Protein AF-A0A345DRC1-F1 (afdb_monomer)

Organism: NCBI:txid1276259

Sequence (190 aa):
MQDFTKINNKKRITSYEHLNKKYDLNFSDYNFGFDWEIFKDFVGDSYARYFTSPSFFKFVSAGRGTNKTLNHIAEKLFYACNFTDASSNILRRYANTHEDTTFGDKINVCNYLYDKYGIDLGPDNENEIIWPKNVKEGGEIVFPSVVRIAFAGYANGSKIMGKVGKGSGIITAWTDEMIHAEEKEILTDK

Foldseek 3Di:
DDDDDDAPPPFDDPPCPVLCPPQVFAWDRFLLQPDVVNLCVVLPPVVVVLVSDDDPDDDDDDDPPPCPLLNVLSVQSNQQSTGLQEAEEEEEQDQPPDPPDNVVSNQVSQVCCCVPPVRHPHCPGSRPFHWAPDCRAKTWTAHPSRHIYTYGYPVCVVVVVVVRNVRHSDYYYHYPPPDDDDPDPPPPPD

Radius of gyration: 17.01 Å; Cα contacts (8 Å, |Δi|>4): 283; chains: 1; bounding box: 41×38×57 Å

InterPro domains:
  IPR027417 P-loop containing nucleoside triphosphate hydrolase [G3DSA:3.40.50.300] (43-188)

Structure (mmCIF, N/CA/C/O backbone):
data_AF-A0A345DRC1-F1
#
_entry.id   AF-A0A345DRC1-F1
#
loop_
_atom_site.group_PDB
_atom_site.id
_atom_site.type_symbol
_atom_site.label_atom_id
_atom_site.label_alt_id
_atom_site.label_comp_id
_atom_site.label_asym_id
_atom_site.label_entity_id
_atom_site.label_seq_id
_atom_site.pdbx_PDB_ins_code
_atom_site.Cartn_x
_atom_site.Cartn_y
_atom_site.Cartn_z
_atom_site.occupancy
_atom_site.B_iso_or_equiv
_atom_site.auth_seq_id
_atom_site.auth_comp_id
_atom_site.auth_asym_id
_atom_site.auth_atom_id
_atom_site.pdbx_PDB_model_num
ATOM 1 N N . MET A 1 1 ? -4.269 22.401 8.661 1.00 38.97 1 MET A N 1
ATOM 2 C CA . MET A 1 1 ? -4.832 21.037 8.679 1.00 38.97 1 MET A CA 1
ATOM 3 C C . MET A 1 1 ? -5.925 21.025 7.635 1.00 38.97 1 MET A C 1
ATOM 5 O O . MET A 1 1 ? -6.669 21.992 7.595 1.00 38.97 1 MET A O 1
ATOM 9 N N . GLN A 1 2 ? -5.911 20.063 6.714 1.00 42.84 2 GLN A N 1
ATOM 10 C CA . GLN A 1 2 ? -7.032 19.861 5.794 1.00 42.84 2 GLN A CA 1
ATOM 11 C C . GLN A 1 2 ? -8.071 19.022 6.535 1.00 42.84 2 GLN A C 1
ATOM 13 O O . GLN A 1 2 ? -7.698 18.015 7.134 1.00 42.84 2 GLN A O 1
ATOM 18 N N . ASP A 1 3 ? -9.319 19.483 6.531 1.00 36.94 3 ASP A N 1
ATOM 19 C CA . ASP A 1 3 ? -10.440 18.796 7.165 1.00 36.94 3 ASP A CA 1
ATOM 20 C C . ASP A 1 3 ? -11.053 17.805 6.170 1.00 36.94 3 ASP A C 1
ATOM 22 O O . ASP A 1 3 ? -11.476 18.189 5.079 1.00 36.94 3 ASP A O 1
ATOM 26 N N . PHE A 1 4 ? -11.058 16.531 6.556 1.00 47.06 4 PHE A N 1
ATOM 27 C CA . PHE A 1 4 ? -11.673 15.412 5.841 1.00 47.06 4 PHE A CA 1
ATOM 28 C C . PHE A 1 4 ? -13.143 15.291 6.294 1.00 47.06 4 PHE A C 1
ATOM 30 O O . PHE A 1 4 ? -13.414 15.293 7.497 1.00 47.06 4 PHE A O 1
ATOM 37 N N . THR A 1 5 ? -14.107 15.254 5.368 1.00 48.59 5 THR A N 1
ATOM 38 C CA . THR A 1 5 ? -15.555 15.406 5.637 1.00 48.59 5 THR A CA 1
ATOM 39 C C . THR A 1 5 ? -16.426 14.215 5.224 1.00 48.59 5 THR A C 1
ATOM 41 O O . THR A 1 5 ? -17.577 14.128 5.658 1.00 48.59 5 THR A O 1
ATOM 44 N N . LYS A 1 6 ? -15.912 13.277 4.426 1.00 51.16 6 LYS A N 1
ATOM 45 C CA . LYS A 1 6 ? -16.628 12.095 3.927 1.00 51.16 6 LYS A CA 1
ATOM 46 C C . LYS A 1 6 ? -15.702 10.883 3.914 1.00 51.16 6 LYS A C 1
ATOM 48 O O . LYS A 1 6 ? -14.957 10.661 2.970 1.00 51.16 6 LYS A O 1
ATOM 53 N N . ILE A 1 7 ? -15.787 10.068 4.961 1.00 52.94 7 ILE A N 1
ATOM 54 C CA . ILE A 1 7 ? -15.117 8.766 5.022 1.00 52.94 7 ILE A CA 1
ATOM 55 C C . ILE A 1 7 ? -16.192 7.684 4.871 1.00 52.94 7 ILE A C 1
ATOM 57 O O . ILE A 1 7 ? -17.195 7.705 5.587 1.00 52.94 7 ILE A O 1
ATOM 61 N N . ASN A 1 8 ? -16.021 6.752 3.929 1.00 50.97 8 ASN A N 1
ATOM 62 C CA . ASN A 1 8 ? -16.964 5.652 3.732 1.00 50.97 8 ASN A CA 1
ATOM 63 C C . ASN A 1 8 ? -17.023 4.753 4.985 1.00 50.97 8 ASN A C 1
ATOM 65 O O . ASN A 1 8 ? -16.008 4.386 5.577 1.00 50.97 8 ASN A O 1
ATOM 69 N N . ASN A 1 9 ? -18.242 4.387 5.385 1.00 47.19 9 ASN A N 1
ATOM 70 C CA . ASN A 1 9 ? -18.615 3.799 6.679 1.00 47.19 9 ASN A CA 1
ATOM 71 C C . ASN A 1 9 ? -18.193 2.328 6.896 1.00 47.19 9 ASN A C 1
ATOM 73 O O . ASN A 1 9 ? -18.705 1.674 7.811 1.00 47.19 9 ASN A O 1
ATOM 77 N N . LYS A 1 10 ? -17.274 1.767 6.100 1.00 54.44 10 LYS A N 1
ATOM 78 C CA . LYS A 1 10 ? -16.738 0.418 6.358 1.00 54.44 10 LYS A CA 1
ATOM 79 C C . LYS A 1 10 ? -15.732 0.490 7.516 1.00 54.44 10 LYS A C 1
ATOM 81 O O . LYS A 1 10 ? -14.524 0.589 7.308 1.00 54.44 10 LYS A O 1
ATOM 86 N N . LYS A 1 11 ? -16.266 0.498 8.745 1.00 55.62 11 LYS A N 1
ATOM 87 C CA . LYS A 1 11 ? -15.508 0.393 10.004 1.00 55.62 11 LYS A CA 1
ATOM 88 C C . LYS A 1 11 ? -14.531 -0.781 9.944 1.00 55.62 11 LYS A C 1
ATOM 90 O O . LYS A 1 11 ? -14.877 -1.838 9.415 1.00 55.62 11 LYS A O 1
ATOM 95 N N . ARG A 1 12 ? -13.349 -0.601 10.546 1.00 59.84 12 ARG A N 1
ATOM 96 C CA . ARG A 1 12 ? -12.328 -1.648 10.698 1.00 59.84 12 ARG A CA 1
ATOM 97 C C . ARG A 1 12 ? -12.948 -2.969 11.168 1.00 59.84 12 ARG A C 1
ATOM 99 O O . ARG A 1 12 ? -13.567 -3.023 12.231 1.00 59.84 12 ARG A O 1
ATOM 106 N N . ILE A 1 13 ? -12.715 -4.041 10.412 1.00 58.09 13 ILE A N 1
ATOM 107 C CA . ILE A 1 13 ? -12.983 -5.416 10.849 1.00 58.09 13 ILE A CA 1
ATOM 108 C C . ILE A 1 13 ? -11.718 -5.906 11.569 1.00 58.09 13 ILE A C 1
ATOM 110 O O . ILE A 1 13 ? -10.617 -5.876 11.024 1.00 58.09 13 ILE A O 1
ATOM 114 N N . THR A 1 14 ? -11.853 -6.264 12.843 1.00 54.12 14 THR A N 1
ATOM 115 C CA . THR A 1 14 ? -10.768 -6.409 13.836 1.00 54.12 14 THR A CA 1
ATOM 116 C C . THR A 1 14 ? -9.944 -7.702 13.741 1.00 54.12 14 THR A C 1
ATOM 118 O O . THR A 1 14 ? -9.259 -8.063 14.697 1.00 54.12 14 THR A O 1
ATOM 121 N N . SER A 1 15 ? -9.936 -8.421 12.614 1.00 54.06 15 SER A N 1
ATOM 122 C CA . SER A 1 15 ? -9.335 -9.767 12.532 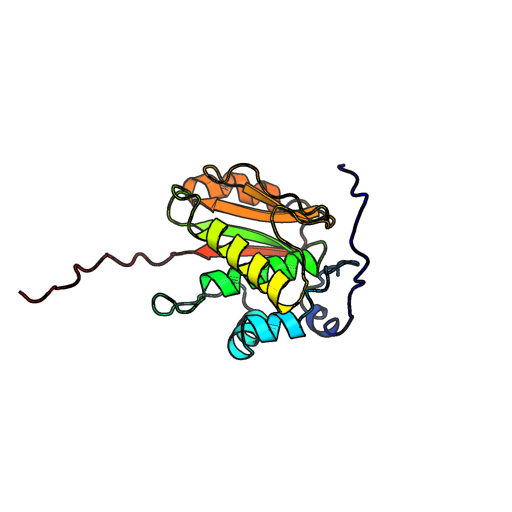1.00 54.06 15 SER A CA 1
ATOM 123 C C . SER A 1 15 ? -7.800 -9.831 12.698 1.00 54.06 15 SER A C 1
ATOM 125 O O . SER A 1 15 ? -7.250 -10.929 12.795 1.00 54.06 15 SER A O 1
ATOM 127 N N . TYR A 1 16 ? -7.093 -8.695 12.823 1.00 60.84 16 TYR A N 1
ATOM 128 C CA . TYR A 1 16 ? -5.617 -8.638 12.784 1.00 60.84 16 TYR A CA 1
ATOM 129 C C . TYR A 1 16 ? -4.937 -7.907 13.931 1.00 60.84 16 TYR A C 1
ATOM 131 O O . TYR A 1 16 ? -3.740 -7.633 13.858 1.00 60.84 16 TYR A O 1
ATOM 139 N N . GLU A 1 17 ? -5.642 -7.654 15.031 1.00 63.16 17 GLU A N 1
ATOM 140 C CA . GLU A 1 17 ? -5.048 -7.015 16.217 1.00 63.16 17 GLU A CA 1
ATOM 141 C C . GLU A 1 17 ? -3.816 -7.770 16.751 1.00 63.16 17 GLU A C 1
ATOM 143 O O . GLU A 1 17 ? -2.882 -7.169 17.281 1.00 63.16 17 GLU A O 1
ATOM 148 N N . HIS A 1 18 ? -3.745 -9.085 16.519 1.00 60.38 18 HIS A N 1
ATOM 149 C CA . HIS A 1 18 ? -2.591 -9.909 16.874 1.00 60.38 18 HIS A CA 1
ATOM 150 C C . HIS A 1 18 ? -1.307 -9.567 16.091 1.00 60.38 18 HIS A C 1
ATOM 152 O O . HIS A 1 18 ? -0.218 -9.776 16.628 1.00 60.38 18 HIS A O 1
ATOM 158 N N . LEU A 1 19 ? -1.408 -9.020 14.870 1.00 57.22 19 LEU A N 1
ATOM 159 C CA . LEU A 1 19 ? -0.250 -8.594 14.068 1.00 57.22 19 LEU A CA 1
ATOM 160 C C . LEU A 1 19 ? 0.439 -7.358 14.666 1.00 57.22 19 LEU A C 1
ATOM 162 O O . LEU A 1 19 ? 1.631 -7.150 14.437 1.00 57.22 19 LEU A O 1
ATOM 166 N N . ASN A 1 20 ? -0.275 -6.571 15.477 1.00 57.12 20 ASN A N 1
ATOM 167 C CA . ASN A 1 20 ? 0.251 -5.335 16.050 1.00 57.12 20 ASN A CA 1
ATOM 168 C C . ASN A 1 20 ? 1.062 -5.524 17.344 1.00 57.12 20 ASN A C 1
ATOM 170 O O . ASN A 1 20 ? 1.736 -4.609 17.801 1.00 57.12 20 ASN A O 1
ATOM 174 N N . LYS A 1 21 ? 1.100 -6.729 17.925 1.00 57.03 21 LYS A N 1
ATOM 175 C CA . LYS A 1 21 ? 1.856 -6.978 19.172 1.00 57.03 21 LYS A CA 1
ATOM 176 C C . LYS A 1 21 ? 3.371 -6.735 19.062 1.00 57.03 21 LYS A C 1
ATOM 178 O O . LYS A 1 21 ? 4.072 -6.837 20.063 1.00 57.03 21 LYS A O 1
ATOM 183 N N . LYS A 1 22 ? 3.886 -6.481 17.856 1.00 57.38 22 LYS A N 1
ATOM 184 C CA . LYS A 1 22 ? 5.318 -6.411 17.556 1.00 57.38 22 LYS A CA 1
ATOM 185 C C . LYS A 1 22 ? 5.813 -5.053 17.061 1.00 57.38 22 LYS A C 1
ATOM 187 O O . LYS A 1 22 ? 7.002 -4.784 17.195 1.00 57.38 22 LYS A O 1
ATOM 192 N N . TYR A 1 23 ? 4.938 -4.243 16.471 1.00 58.59 23 TYR A N 1
ATOM 193 C CA . TYR A 1 23 ? 5.325 -3.008 15.784 1.00 58.59 23 TYR A CA 1
ATOM 194 C C . TYR A 1 23 ? 4.794 -1.740 16.458 1.00 58.59 23 TYR A C 1
ATOM 196 O O . TYR A 1 23 ? 5.212 -0.663 16.055 1.00 58.59 23 TYR A O 1
ATOM 204 N N . ASP A 1 24 ? 3.934 -1.882 17.479 1.00 71.88 24 ASP A N 1
ATOM 205 C CA . ASP A 1 24 ? 3.313 -0.772 18.222 1.00 71.88 24 ASP A CA 1
ATOM 206 C C . ASP A 1 24 ? 2.720 0.302 17.292 1.00 71.88 24 ASP A C 1
ATOM 208 O O . ASP A 1 24 ? 2.862 1.501 17.510 1.00 71.88 24 ASP A O 1
ATOM 212 N N . LEU A 1 25 ? 2.106 -0.151 16.194 1.00 77.62 25 LEU A N 1
ATOM 213 C CA . LEU A 1 25 ? 1.458 0.716 15.221 1.00 77.62 25 LEU A CA 1
ATOM 214 C C . LEU A 1 25 ? 0.087 1.137 15.729 1.00 77.62 25 LEU A C 1
ATOM 216 O O . LEU A 1 25 ? -0.644 0.368 16.355 1.00 77.62 25 LEU A O 1
ATOM 220 N N . ASN A 1 26 ? -0.324 2.341 15.383 1.00 83.88 26 ASN A N 1
ATOM 221 C CA . ASN A 1 26 ? -1.649 2.827 15.715 1.00 83.88 26 ASN A CA 1
ATOM 222 C C . ASN A 1 26 ? -2.626 2.405 14.626 1.00 83.88 26 ASN A C 1
ATOM 224 O O . ASN A 1 26 ? -2.488 2.798 13.472 1.00 83.88 26 ASN A O 1
ATOM 228 N N . PHE A 1 27 ? -3.624 1.592 14.969 1.00 83.62 27 PHE A N 1
ATOM 229 C CA . PHE A 1 27 ? -4.641 1.206 13.996 1.00 83.62 27 PHE A CA 1
ATOM 230 C C . PHE A 1 27 ? -5.466 2.412 13.537 1.00 83.62 27 PHE A C 1
ATOM 232 O O . PHE A 1 27 ? -5.867 3.247 14.344 1.00 83.62 27 PHE A O 1
ATOM 239 N N . SER A 1 28 ? -5.789 2.441 12.246 1.00 83.62 28 SER A N 1
ATOM 240 C CA . SER A 1 28 ? -6.797 3.345 11.695 1.00 83.62 28 SER A CA 1
ATOM 241 C C . SER A 1 28 ? -8.199 2.891 12.100 1.00 83.62 28 SER A C 1
ATOM 243 O O . SER A 1 28 ? -8.493 1.692 12.137 1.00 83.62 28 SER A O 1
ATOM 245 N N . ASP A 1 29 ? -9.086 3.846 12.371 1.00 75.94 29 ASP A N 1
ATOM 246 C CA . ASP A 1 29 ? -10.516 3.584 12.589 1.00 75.94 29 ASP A CA 1
ATOM 247 C C . ASP A 1 29 ? -11.231 3.170 11.288 1.00 75.94 29 ASP A C 1
ATOM 249 O O . ASP A 1 29 ? -12.269 2.498 11.314 1.00 75.94 29 ASP A O 1
ATOM 253 N N . TYR A 1 30 ? -10.635 3.518 10.143 1.00 76.25 30 TYR A N 1
ATOM 254 C CA . TYR A 1 30 ? -11.154 3.268 8.804 1.00 76.25 30 TYR A CA 1
ATOM 255 C C . TYR A 1 30 ? -10.098 2.565 7.963 1.00 76.25 30 TYR A C 1
ATOM 257 O O . TYR A 1 30 ? -9.021 3.115 7.756 1.00 76.25 30 TYR A O 1
ATOM 265 N N . ASN A 1 31 ? -10.421 1.376 7.453 1.00 84.44 31 ASN A N 1
ATOM 266 C CA . ASN A 1 31 ? -9.545 0.633 6.546 1.00 84.44 31 ASN A CA 1
ATOM 267 C C . ASN A 1 31 ? -10.133 0.459 5.142 1.00 84.44 31 ASN A C 1
ATOM 269 O O . ASN A 1 31 ? -9.609 -0.328 4.361 1.00 84.44 31 ASN A O 1
ATOM 273 N N . PHE A 1 32 ? -11.223 1.169 4.823 1.00 87.44 32 PHE A N 1
ATOM 274 C CA . PHE A 1 32 ? -11.900 1.131 3.518 1.00 87.44 32 PHE A CA 1
ATOM 275 C C . PHE A 1 32 ? -12.412 -0.267 3.119 1.00 87.44 32 PHE A C 1
ATOM 277 O O . PHE A 1 32 ? -12.733 -0.517 1.959 1.00 87.44 32 PHE A O 1
ATOM 284 N N . GLY A 1 33 ? -12.508 -1.187 4.086 1.00 86.88 33 GLY A N 1
ATOM 285 C CA . GLY A 1 33 ? -12.777 -2.601 3.841 1.00 86.88 33 GLY A CA 1
ATOM 286 C C . GLY A 1 33 ? -11.558 -3.402 3.378 1.00 86.88 33 GLY A C 1
ATOM 287 O O . GLY A 1 33 ? -11.718 -4.583 3.108 1.00 86.88 33 GLY A O 1
ATOM 288 N N . PHE A 1 34 ? -10.357 -2.816 3.303 1.00 90.12 34 PHE A N 1
ATOM 289 C CA . PHE A 1 34 ? -9.123 -3.527 2.969 1.00 90.12 34 PHE A CA 1
ATOM 290 C C . PHE A 1 34 ? -8.537 -4.230 4.197 1.00 90.12 34 PHE A C 1
ATOM 292 O O . PHE A 1 34 ? -7.580 -3.766 4.823 1.00 90.12 34 PHE A O 1
ATOM 299 N N . ASP A 1 35 ? -9.147 -5.352 4.562 1.00 87.81 35 ASP A N 1
ATOM 300 C CA . ASP A 1 35 ? -8.670 -6.211 5.640 1.00 87.81 35 ASP A CA 1
ATOM 301 C C . ASP A 1 35 ? -7.598 -7.210 5.162 1.00 87.81 35 ASP A C 1
ATOM 303 O O . ASP A 1 35 ? -7.225 -7.263 3.985 1.00 87.81 35 ASP A O 1
ATOM 307 N N . TRP A 1 36 ? -7.039 -7.984 6.091 1.00 85.81 36 TRP A N 1
ATOM 308 C CA . TRP A 1 36 ? -5.954 -8.901 5.761 1.00 85.81 36 TRP A CA 1
ATOM 309 C C . TRP A 1 36 ? -6.372 -10.217 5.117 1.00 85.81 36 TRP A C 1
ATOM 311 O O . TRP A 1 36 ? -5.528 -10.840 4.475 1.00 85.81 36 TRP A O 1
ATOM 321 N N . GLU A 1 37 ? -7.634 -10.640 5.191 1.00 87.69 37 GLU A N 1
ATOM 322 C CA . GLU A 1 37 ? -8.086 -11.778 4.388 1.00 87.69 37 GLU A CA 1
ATOM 323 C C . GLU A 1 37 ? -8.055 -11.366 2.919 1.00 87.69 37 GLU A C 1
ATOM 325 O O . GLU A 1 37 ? -7.531 -12.105 2.087 1.00 87.69 37 GLU A O 1
ATOM 330 N N . ILE A 1 38 ? -8.490 -10.141 2.617 1.00 90.69 38 ILE A N 1
ATOM 331 C CA . ILE A 1 38 ? -8.401 -9.578 1.268 1.00 90.69 38 ILE A CA 1
ATOM 332 C C . ILE A 1 38 ? -6.943 -9.378 0.849 1.00 90.69 38 ILE A C 1
ATOM 334 O O . ILE A 1 38 ? -6.570 -9.735 -0.269 1.00 90.69 38 ILE A O 1
ATOM 338 N N . PHE A 1 39 ? -6.088 -8.867 1.741 1.00 90.06 39 PHE A N 1
ATOM 339 C CA . PHE A 1 39 ? -4.657 -8.748 1.451 1.00 90.06 39 PHE A CA 1
ATOM 340 C C . PHE A 1 39 ? -4.026 -10.101 1.107 1.00 90.06 39 PHE A C 1
ATOM 342 O O . PHE A 1 39 ? -3.348 -10.206 0.086 1.00 90.06 39 PHE A O 1
ATOM 349 N N . LYS A 1 40 ? -4.271 -11.142 1.913 1.00 89.38 40 LYS A N 1
ATOM 350 C CA . LYS A 1 40 ? -3.767 -12.501 1.660 1.00 89.38 40 LYS A CA 1
ATOM 351 C C . LYS A 1 40 ? -4.299 -13.086 0.361 1.00 89.38 40 LYS A C 1
ATOM 353 O O . LYS A 1 40 ? -3.520 -13.696 -0.364 1.00 89.38 40 LYS A O 1
ATOM 358 N N . ASP A 1 41 ? -5.583 -12.904 0.065 1.00 91.00 41 ASP A N 1
ATOM 359 C CA . ASP A 1 41 ? -6.178 -13.378 -1.188 1.00 91.00 41 ASP A CA 1
ATOM 360 C C . ASP A 1 41 ? -5.549 -12.681 -2.405 1.00 91.00 41 ASP A C 1
ATOM 362 O O . ASP A 1 41 ? -5.334 -13.311 -3.438 1.00 91.00 41 ASP A O 1
ATOM 366 N N . PHE A 1 42 ? -5.175 -11.402 -2.274 1.00 90.31 42 PHE A N 1
ATOM 367 C CA . PHE A 1 42 ? -4.463 -10.668 -3.320 1.00 90.31 42 PHE A CA 1
ATOM 368 C C . PHE A 1 42 ? -3.016 -11.154 -3.499 1.00 90.31 42 PHE A C 1
ATOM 370 O O . PHE A 1 42 ? -2.617 -11.513 -4.607 1.00 90.31 42 PHE A O 1
ATOM 377 N N . VAL A 1 43 ? -2.199 -11.138 -2.436 1.00 88.12 43 VAL A N 1
ATOM 378 C CA . VAL A 1 43 ? -0.748 -11.394 -2.562 1.00 88.12 43 VAL A CA 1
ATOM 379 C C . VAL A 1 43 ? -0.375 -12.881 -2.526 1.00 88.12 43 VAL A C 1
ATOM 381 O O . VAL A 1 43 ? 0.746 -13.249 -2.885 1.00 88.12 43 VAL A O 1
ATOM 384 N N . GLY A 1 44 ? -1.293 -13.732 -2.073 1.00 86.75 44 GLY A N 1
ATOM 385 C CA . GLY A 1 44 ? -1.064 -15.138 -1.767 1.00 86.75 44 GLY A CA 1
ATOM 386 C C . GLY A 1 44 ? -0.367 -15.363 -0.419 1.00 86.75 44 GLY A C 1
ATOM 387 O O . GLY A 1 44 ? 0.511 -14.606 0.007 1.00 86.75 44 GLY A O 1
ATOM 388 N N . ASP A 1 45 ? -0.700 -16.476 0.236 1.00 79.62 45 ASP A N 1
ATOM 389 C CA . ASP A 1 45 ? -0.207 -16.842 1.573 1.00 79.62 45 ASP A CA 1
ATOM 390 C C . ASP A 1 45 ? 1.321 -16.795 1.723 1.00 79.62 45 ASP A C 1
ATOM 392 O O . ASP A 1 45 ? 1.843 -16.302 2.727 1.00 79.62 45 ASP A O 1
ATOM 396 N N . SER A 1 46 ? 2.063 -17.293 0.730 1.00 75.25 46 SER A N 1
ATOM 397 C CA . SER A 1 46 ? 3.531 -17.316 0.771 1.00 75.25 46 SER A CA 1
ATOM 398 C C . SER A 1 46 ? 4.124 -15.909 0.840 1.00 75.25 46 SER A C 1
ATOM 400 O O . SER A 1 46 ? 5.084 -15.670 1.576 1.00 75.25 46 SER A O 1
ATOM 402 N N . TYR A 1 47 ? 3.539 -14.964 0.105 1.00 80.12 47 TYR A N 1
ATOM 403 C CA . TYR A 1 47 ? 4.014 -13.588 0.067 1.00 80.12 47 TYR A CA 1
ATOM 404 C C . TYR A 1 47 ? 3.551 -12.806 1.305 1.00 80.12 47 TYR A C 1
ATOM 406 O O . TYR A 1 47 ? 4.329 -12.057 1.896 1.00 80.12 47 TYR A O 1
ATOM 414 N N . ALA A 1 48 ? 2.335 -13.067 1.792 1.00 79.31 48 ALA A N 1
ATOM 415 C CA . ALA A 1 48 ? 1.844 -12.508 3.051 1.00 79.31 48 ALA A CA 1
ATOM 416 C C . ALA A 1 48 ? 2.746 -12.888 4.243 1.00 79.31 48 ALA A C 1
ATOM 418 O O . ALA A 1 48 ? 3.126 -12.029 5.044 1.00 79.31 48 ALA A O 1
ATOM 419 N N . ARG A 1 49 ? 3.183 -14.154 4.324 1.00 75.94 49 ARG A N 1
ATOM 420 C CA . ARG A 1 49 ? 4.129 -14.614 5.359 1.00 75.94 49 ARG A CA 1
ATOM 421 C C . ARG A 1 49 ? 5.464 -13.882 5.286 1.00 75.94 49 ARG A C 1
ATOM 423 O O . ARG A 1 49 ? 5.970 -13.439 6.319 1.00 75.94 49 ARG A O 1
ATOM 430 N N . TYR A 1 50 ? 6.010 -13.715 4.079 1.00 76.38 50 TYR A N 1
ATOM 431 C CA . TYR A 1 50 ? 7.237 -12.948 3.859 1.00 76.38 50 TYR A CA 1
ATOM 432 C C . TYR A 1 50 ? 7.125 -11.529 4.435 1.00 76.38 50 TYR A C 1
ATOM 434 O O . TYR A 1 50 ? 8.042 -11.050 5.109 1.00 76.38 50 TYR A O 1
ATOM 442 N N . PHE A 1 51 ? 5.978 -10.872 4.261 1.00 72.38 51 PHE A N 1
ATOM 443 C CA . PHE A 1 51 ? 5.751 -9.542 4.820 1.00 72.38 51 PHE A CA 1
ATOM 444 C C . PHE A 1 51 ? 5.616 -9.504 6.332 1.00 72.38 51 PHE A C 1
ATOM 446 O O . PHE A 1 51 ? 6.209 -8.631 6.960 1.00 72.38 51 PHE A O 1
ATOM 453 N N . THR A 1 52 ? 4.949 -10.479 6.936 1.00 70.81 52 THR A N 1
ATOM 454 C CA . THR A 1 52 ? 4.854 -10.557 8.405 1.00 70.81 52 THR A CA 1
ATOM 455 C C . THR A 1 52 ? 6.155 -10.978 9.088 1.00 70.81 52 THR A C 1
ATOM 457 O O . THR A 1 52 ? 6.262 -10.903 10.312 1.00 70.81 52 THR A O 1
ATOM 460 N N . SER A 1 53 ? 7.165 -11.406 8.323 1.00 72.94 53 SER A N 1
ATOM 461 C CA . SER A 1 53 ? 8.470 -11.753 8.882 1.00 72.94 53 SER A CA 1
ATOM 462 C C . SER A 1 53 ? 9.191 -10.511 9.435 1.00 72.94 53 SER A C 1
ATOM 464 O O . SER A 1 53 ? 9.293 -9.498 8.732 1.00 72.94 53 SER A O 1
ATOM 466 N N . PRO A 1 54 ? 9.736 -10.565 10.663 1.00 70.12 54 PRO A N 1
ATOM 467 C CA . PRO A 1 54 ? 10.512 -9.476 11.239 1.00 70.12 54 PRO A CA 1
ATOM 468 C C . PRO A 1 54 ? 11.877 -9.368 10.560 1.00 70.12 54 PRO A C 1
ATOM 470 O O . PRO A 1 54 ? 12.776 -10.175 10.790 1.00 70.12 54 PRO A O 1
ATOM 473 N N . SER A 1 55 ? 12.064 -8.364 9.715 1.00 75.62 55 SER A N 1
ATOM 474 C CA . SER A 1 55 ? 13.367 -8.090 9.106 1.00 75.62 55 SER A CA 1
ATOM 475 C C . SER A 1 55 ? 13.514 -6.600 8.853 1.00 75.62 55 SER A C 1
ATOM 477 O O . SER A 1 55 ? 12.564 -5.961 8.408 1.00 75.62 55 SER A O 1
ATOM 479 N N . PHE A 1 56 ? 14.703 -6.063 9.133 1.00 76.19 56 PHE A N 1
ATOM 480 C CA . PHE A 1 56 ? 15.019 -4.656 8.874 1.00 76.19 56 PHE A CA 1
ATOM 481 C C . PHE A 1 56 ? 15.260 -4.396 7.377 1.00 76.19 56 PHE A C 1
ATOM 483 O O . PHE A 1 56 ? 14.835 -3.374 6.851 1.00 76.19 56 PHE A O 1
ATOM 490 N N . PHE A 1 57 ? 15.855 -5.365 6.669 1.00 82.06 57 PHE A N 1
ATOM 491 C CA . PHE A 1 57 ? 15.984 -5.361 5.212 1.00 82.06 57 PHE A CA 1
ATOM 492 C C . PHE A 1 57 ? 15.361 -6.614 4.603 1.00 82.06 57 PHE A C 1
ATOM 494 O O . PHE A 1 57 ? 15.504 -7.717 5.134 1.00 82.06 57 PHE A O 1
ATOM 501 N N . LYS A 1 58 ? 14.681 -6.427 3.472 1.00 83.50 58 LYS A N 1
ATOM 502 C CA . LYS A 1 58 ? 13.981 -7.463 2.716 1.00 83.50 58 LYS A CA 1
ATOM 503 C C . LYS A 1 58 ? 14.334 -7.320 1.241 1.00 83.50 58 LYS A C 1
ATOM 505 O O . LYS A 1 58 ? 14.129 -6.260 0.660 1.00 83.50 58 LYS A O 1
ATOM 510 N N . PHE A 1 59 ? 14.876 -8.385 0.654 1.00 82.75 59 PHE A N 1
ATOM 511 C CA . PHE A 1 59 ? 15.183 -8.458 -0.773 1.00 82.75 59 PHE A CA 1
ATOM 512 C C . PHE A 1 59 ? 14.280 -9.497 -1.431 1.00 82.75 59 PHE A C 1
ATOM 514 O O . PHE A 1 59 ? 14.178 -10.626 -0.946 1.00 82.75 59 PHE A O 1
ATOM 521 N N . VAL A 1 60 ? 13.632 -9.112 -2.531 1.00 79.75 60 VAL A N 1
ATOM 522 C CA . VAL A 1 60 ? 12.835 -10.008 -3.373 1.00 79.75 60 VAL A CA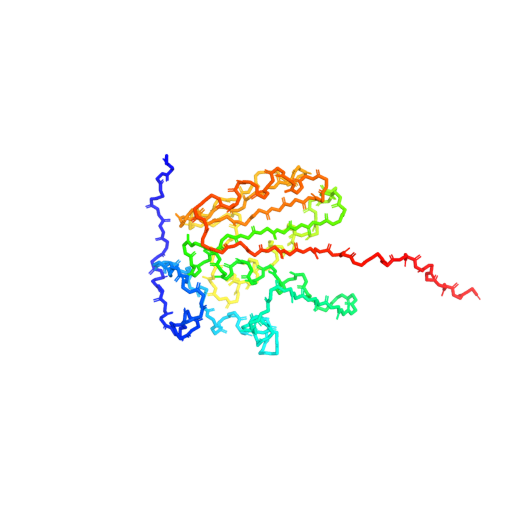 1
ATOM 523 C C . VAL A 1 60 ? 13.420 -9.975 -4.779 1.00 79.75 60 VAL A C 1
ATOM 525 O O . VAL A 1 60 ? 13.365 -8.949 -5.455 1.00 79.75 60 VAL A O 1
ATOM 528 N N . SER A 1 61 ? 13.961 -11.102 -5.236 1.00 81.19 61 SER A N 1
ATOM 529 C CA . SER A 1 61 ? 14.375 -11.303 -6.625 1.00 81.19 61 SER A CA 1
ATOM 530 C C . SER A 1 61 ? 13.541 -12.421 -7.249 1.00 81.19 61 SER A C 1
ATOM 532 O O . SER A 1 61 ? 13.282 -13.447 -6.630 1.00 81.19 61 SER A O 1
ATOM 534 N N . ALA A 1 62 ? 13.065 -12.201 -8.474 1.00 76.19 62 ALA A N 1
ATOM 535 C CA . ALA A 1 62 ? 12.399 -13.217 -9.293 1.00 76.19 62 ALA A CA 1
ATOM 536 C C . ALA A 1 62 ? 12.406 -12.766 -10.763 1.00 76.19 62 ALA A C 1
ATOM 538 O O . ALA A 1 62 ? 12.700 -11.597 -11.030 1.00 76.19 62 ALA A O 1
ATOM 539 N N . GLY A 1 63 ? 12.015 -13.636 -11.697 1.00 72.69 63 GLY A N 1
ATOM 540 C CA . GLY A 1 63 ? 11.914 -13.311 -13.129 1.00 72.69 63 GLY A CA 1
ATOM 541 C C . GLY A 1 63 ? 10.954 -12.155 -13.458 1.00 72.69 63 GLY A C 1
ATOM 542 O O . GLY A 1 63 ? 10.192 -11.687 -12.608 1.00 72.69 63 GLY A O 1
ATOM 543 N N . ARG A 1 64 ? 10.983 -11.658 -14.699 1.00 71.69 64 ARG A N 1
ATOM 544 C CA . ARG A 1 64 ? 10.003 -10.662 -15.176 1.00 71.69 64 ARG A CA 1
ATOM 545 C C . ARG A 1 64 ? 8.576 -11.240 -15.096 1.00 71.69 64 ARG A C 1
ATOM 547 O O . ARG A 1 64 ? 8.396 -12.443 -15.240 1.00 71.69 64 ARG A O 1
ATOM 554 N N . GLY A 1 65 ? 7.578 -10.393 -14.827 1.00 72.88 65 GLY A N 1
ATOM 555 C CA . GLY A 1 65 ? 6.158 -10.789 -14.814 1.00 72.88 65 GLY A CA 1
ATOM 556 C C . GLY A 1 65 ? 5.657 -11.530 -13.565 1.00 72.88 65 GLY A C 1
ATOM 557 O O . GLY A 1 65 ? 4.516 -11.967 -13.540 1.00 72.88 65 GLY A O 1
ATOM 558 N N . THR A 1 66 ? 6.456 -11.667 -12.502 1.00 74.38 66 THR A N 1
ATOM 559 C CA . THR A 1 66 ? 6.044 -12.401 -11.283 1.00 74.38 66 THR A CA 1
ATOM 560 C C . THR A 1 66 ? 5.307 -11.533 -10.247 1.00 74.38 66 THR A C 1
ATOM 562 O O . THR A 1 66 ? 5.422 -11.791 -9.050 1.00 74.38 66 THR A O 1
ATOM 565 N N . ASN A 1 67 ? 4.649 -10.449 -10.667 1.00 80.44 67 ASN A N 1
ATOM 566 C CA . ASN A 1 67 ? 3.826 -9.558 -9.829 1.00 80.44 67 ASN A CA 1
ATOM 567 C C . ASN A 1 67 ? 4.488 -8.945 -8.574 1.00 80.44 67 ASN A C 1
ATOM 569 O O . ASN A 1 67 ? 3.794 -8.412 -7.714 1.00 80.44 67 ASN A O 1
ATOM 573 N N . LYS A 1 68 ? 5.826 -8.944 -8.469 1.00 81.50 68 LYS A N 1
ATOM 574 C CA . LYS A 1 68 ? 6.549 -8.377 -7.307 1.00 81.50 68 LYS A CA 1
ATOM 575 C C . LYS A 1 68 ? 6.154 -6.925 -7.037 1.00 81.50 68 LYS A C 1
ATOM 577 O O . LYS A 1 68 ? 5.871 -6.563 -5.901 1.00 81.50 68 LYS A O 1
ATOM 582 N N . THR A 1 69 ? 6.125 -6.118 -8.094 1.00 81.94 69 THR A N 1
ATOM 583 C CA . THR A 1 69 ? 5.772 -4.697 -8.048 1.00 81.94 69 THR A CA 1
ATOM 584 C C . THR A 1 69 ? 4.340 -4.508 -7.546 1.00 81.94 69 THR A C 1
ATOM 586 O O . THR A 1 69 ? 4.125 -3.752 -6.602 1.00 81.94 69 THR A O 1
ATOM 589 N N . LEU A 1 70 ? 3.379 -5.259 -8.099 1.00 86.81 70 LEU A N 1
ATOM 590 C CA . LEU A 1 70 ? 1.970 -5.202 -7.695 1.00 86.81 70 LEU A CA 1
ATOM 591 C C . LEU A 1 70 ? 1.781 -5.597 -6.228 1.00 86.81 70 LEU A C 1
ATOM 593 O O . LEU A 1 70 ? 1.091 -4.901 -5.486 1.00 86.81 70 LEU A O 1
ATOM 597 N N . ASN A 1 71 ? 2.443 -6.662 -5.774 1.00 88.19 71 ASN A N 1
ATOM 598 C CA . ASN A 1 71 ? 2.291 -7.112 -4.396 1.00 88.19 71 ASN A CA 1
ATOM 599 C C . ASN A 1 71 ? 2.924 -6.137 -3.382 1.00 88.19 71 ASN A C 1
ATOM 601 O O . ASN A 1 71 ? 2.362 -5.928 -2.308 1.00 88.19 71 ASN A O 1
ATOM 605 N N . HIS A 1 72 ? 4.058 -5.505 -3.711 1.00 86.50 72 HIS A N 1
ATOM 606 C CA . HIS A 1 72 ? 4.635 -4.440 -2.877 1.00 86.50 72 HIS A CA 1
ATOM 607 C C . HIS A 1 72 ? 3.763 -3.181 -2.852 1.00 86.50 72 HIS A C 1
ATOM 609 O O . HIS A 1 72 ? 3.677 -2.512 -1.824 1.00 86.50 72 HIS A O 1
ATOM 615 N N . ILE A 1 73 ? 3.086 -2.853 -3.952 1.00 88.69 73 ILE A N 1
ATOM 616 C CA . ILE A 1 73 ? 2.110 -1.760 -3.969 1.00 88.69 73 ILE A CA 1
ATOM 617 C C . ILE A 1 73 ? 0.923 -2.088 -3.055 1.00 88.69 73 ILE A C 1
ATOM 619 O O . ILE A 1 73 ? 0.562 -1.256 -2.220 1.00 88.69 73 ILE A O 1
ATOM 623 N N . ALA A 1 74 ? 0.359 -3.294 -3.165 1.00 90.94 74 ALA A N 1
ATOM 624 C CA . ALA A 1 74 ? -0.735 -3.749 -2.309 1.00 90.94 74 ALA A CA 1
ATOM 625 C C . ALA A 1 74 ? -0.351 -3.704 -0.822 1.00 90.94 74 ALA A C 1
ATOM 627 O O . ALA A 1 74 ? -1.146 -3.272 0.004 1.00 90.94 74 ALA A O 1
ATOM 628 N N . GLU A 1 75 ? 0.890 -4.066 -0.485 1.00 89.44 75 GLU A N 1
ATOM 629 C CA . GLU A 1 75 ? 1.438 -3.952 0.873 1.00 89.44 75 GLU A CA 1
ATOM 630 C C . GLU A 1 75 ? 1.413 -2.502 1.380 1.00 89.44 75 GLU A C 1
ATOM 632 O O . GLU A 1 75 ? 0.979 -2.243 2.504 1.00 89.44 75 GLU A O 1
ATOM 637 N N . LYS A 1 76 ? 1.854 -1.531 0.568 1.00 90.06 76 LYS A N 1
ATOM 638 C CA . LYS A 1 76 ? 1.898 -0.123 1.003 1.00 90.06 76 LYS A CA 1
ATOM 639 C C . LYS A 1 76 ? 0.498 0.457 1.168 1.00 90.06 76 LYS A C 1
ATOM 641 O O . LYS A 1 76 ? 0.259 1.188 2.127 1.00 90.06 76 LYS A O 1
ATOM 646 N N . LEU A 1 77 ? -0.421 0.098 0.272 1.00 92.25 77 LEU A N 1
ATOM 647 C CA . LEU A 1 77 ? -1.837 0.447 0.393 1.00 92.25 77 LEU A CA 1
ATOM 648 C C . LEU A 1 77 ? -2.445 -0.170 1.657 1.00 92.25 77 LEU A C 1
ATOM 650 O O . LEU A 1 77 ? -3.120 0.533 2.403 1.00 92.25 77 LEU A O 1
ATOM 654 N N . PHE A 1 78 ? -2.149 -1.440 1.946 1.00 91.06 78 PHE A N 1
ATOM 655 C CA . PHE A 1 78 ? -2.635 -2.124 3.142 1.00 91.06 78 PHE A CA 1
ATOM 656 C C . PHE A 1 78 ? -2.185 -1.414 4.424 1.00 91.06 78 PHE A C 1
ATOM 658 O O . PHE A 1 78 ? -3.019 -1.143 5.290 1.00 91.06 78 PHE A O 1
ATOM 665 N N . TYR A 1 79 ? -0.900 -1.053 4.531 1.00 88.62 79 TYR A N 1
ATOM 666 C CA . TYR A 1 79 ? -0.397 -0.300 5.683 1.00 88.62 79 TYR A CA 1
ATOM 667 C C . TYR A 1 79 ? -1.083 1.059 5.833 1.00 88.62 79 TYR A C 1
ATOM 669 O O . TYR A 1 79 ? -1.532 1.391 6.927 1.00 88.62 79 TYR A O 1
ATOM 677 N N . ALA A 1 80 ? -1.221 1.810 4.740 1.00 90.44 80 ALA A N 1
ATOM 678 C CA . ALA A 1 80 ? -1.833 3.133 4.783 1.00 90.44 80 ALA A CA 1
ATOM 679 C C . ALA A 1 80 ? -3.336 3.109 5.106 1.00 90.44 80 ALA A C 1
ATOM 681 O O . ALA A 1 80 ? -3.846 4.039 5.727 1.00 90.44 80 ALA A O 1
ATOM 682 N N . CYS A 1 81 ? -4.033 2.032 4.733 1.00 90.50 81 CYS A N 1
ATOM 683 C CA . CYS A 1 81 ? -5.428 1.818 5.106 1.00 90.50 81 CYS A CA 1
ATOM 684 C C . CYS A 1 81 ? -5.574 1.406 6.576 1.00 90.50 81 CYS A C 1
ATOM 686 O O . CYS A 1 81 ? -6.520 1.815 7.234 1.00 90.50 81 CYS A O 1
ATOM 688 N N . ASN A 1 82 ? -4.677 0.569 7.104 1.00 87.94 82 ASN A N 1
ATOM 689 C CA . ASN A 1 82 ? -4.901 -0.084 8.398 1.00 87.94 82 ASN A CA 1
ATOM 690 C C . ASN A 1 82 ? -4.229 0.611 9.585 1.00 87.94 82 ASN A C 1
ATOM 692 O O . ASN A 1 82 ? -4.609 0.326 10.721 1.00 87.94 82 ASN A O 1
ATOM 696 N N . PHE A 1 83 ? -3.289 1.531 9.360 1.00 87.44 83 PHE A N 1
ATOM 697 C CA . PHE A 1 83 ? -2.553 2.207 10.428 1.00 87.44 83 PHE A CA 1
ATOM 698 C C . PHE A 1 83 ? -2.466 3.716 10.189 1.00 87.44 83 PHE A C 1
ATOM 700 O O . PHE A 1 83 ? -2.413 4.155 9.045 1.00 87.44 83 PHE A O 1
ATOM 707 N N . THR A 1 84 ? -2.455 4.514 11.256 1.00 88.50 84 THR A N 1
ATOM 708 C CA . THR A 1 84 ? -2.387 5.989 11.202 1.00 88.50 84 THR A CA 1
ATOM 709 C C . THR A 1 84 ? -0.959 6.525 11.224 1.00 88.50 84 THR A C 1
ATOM 711 O O . THR A 1 84 ? -0.732 7.714 11.016 1.00 88.50 84 THR A O 1
ATOM 714 N N . ASP A 1 85 ? 0.018 5.649 11.433 1.00 86.69 85 ASP A N 1
ATOM 715 C CA . ASP A 1 85 ? 1.420 5.992 11.635 1.00 86.69 85 ASP A CA 1
ATOM 716 C C . ASP A 1 85 ? 2.372 5.119 10.791 1.00 86.69 85 ASP A C 1
ATOM 718 O O . ASP A 1 85 ? 3.562 5.017 11.092 1.00 86.69 85 ASP A O 1
ATOM 722 N N . ALA A 1 86 ? 1.873 4.527 9.696 1.00 87.62 86 ALA A N 1
ATOM 723 C CA . ALA A 1 86 ? 2.630 3.650 8.792 1.00 87.62 86 ALA A CA 1
ATOM 724 C C . ALA A 1 86 ? 2.779 4.230 7.372 1.00 87.62 86 ALA A C 1
ATOM 726 O O . ALA A 1 86 ? 2.239 3.715 6.389 1.00 87.62 86 ALA A O 1
ATOM 727 N N . SER A 1 87 ? 3.545 5.311 7.244 1.00 89.69 87 SER A N 1
ATOM 728 C CA . SER A 1 87 ? 3.855 5.922 5.950 1.00 89.69 87 SER A CA 1
ATOM 729 C C . SER A 1 87 ? 4.923 5.147 5.175 1.00 89.69 87 SER A C 1
ATOM 731 O O . SER A 1 87 ? 5.701 4.362 5.721 1.00 89.69 87 SER A O 1
ATOM 733 N N . SER A 1 88 ? 4.951 5.328 3.857 1.00 88.62 88 SER A N 1
ATOM 734 C CA . SER A 1 88 ? 5.789 4.528 2.965 1.00 88.62 88 SER A CA 1
ATOM 735 C C . SER A 1 88 ? 6.434 5.351 1.856 1.00 88.62 88 SER A C 1
ATOM 737 O O . SER A 1 88 ? 5.877 6.334 1.373 1.00 88.62 88 SER A O 1
ATOM 739 N N . ASN A 1 89 ? 7.609 4.904 1.424 1.00 85.75 89 ASN A N 1
ATOM 740 C CA . ASN A 1 89 ? 8.362 5.438 0.300 1.00 85.75 89 ASN A CA 1
ATOM 741 C C . ASN A 1 89 ? 8.580 4.353 -0.752 1.00 85.75 89 ASN A C 1
ATOM 743 O O . ASN A 1 89 ? 9.025 3.247 -0.443 1.00 85.75 89 ASN A O 1
ATOM 747 N N . ILE A 1 90 ? 8.328 4.702 -2.007 1.00 83.75 90 ILE A N 1
ATOM 748 C CA . ILE A 1 90 ? 8.632 3.872 -3.169 1.00 83.75 90 ILE A CA 1
ATOM 749 C C . ILE A 1 90 ? 9.690 4.600 -3.996 1.00 83.75 90 ILE A C 1
ATOM 751 O O . ILE A 1 90 ? 9.421 5.616 -4.635 1.00 83.75 90 ILE A O 1
ATOM 755 N N . LEU A 1 91 ? 10.913 4.096 -3.944 1.00 79.81 91 LEU A N 1
ATOM 756 C CA . LEU A 1 91 ? 12.069 4.629 -4.641 1.00 79.81 91 LEU A CA 1
ATOM 757 C C . LEU A 1 91 ? 12.326 3.826 -5.915 1.00 79.81 91 LEU A C 1
ATOM 759 O O . LEU A 1 91 ? 12.247 2.600 -5.911 1.00 79.81 91 LEU A O 1
ATOM 763 N N . ARG A 1 92 ? 12.694 4.511 -6.994 1.00 74.69 92 ARG A N 1
ATOM 764 C CA . ARG A 1 92 ? 13.077 3.876 -8.258 1.00 74.69 92 ARG A CA 1
ATOM 765 C C . ARG A 1 92 ? 14.466 4.283 -8.693 1.00 74.69 92 ARG A C 1
ATOM 767 O O . ARG A 1 92 ? 14.829 5.453 -8.575 1.00 74.69 92 ARG A O 1
ATOM 774 N N . ARG A 1 93 ? 15.224 3.332 -9.244 1.00 70.12 93 ARG A N 1
ATOM 775 C CA . ARG A 1 93 ? 16.528 3.634 -9.846 1.00 70.12 93 ARG A CA 1
ATOM 776 C C . ARG A 1 93 ? 16.396 4.651 -10.976 1.00 70.12 93 ARG A C 1
ATOM 778 O O . ARG A 1 93 ? 17.133 5.635 -10.994 1.00 70.12 93 ARG A O 1
ATOM 785 N N . TYR A 1 94 ? 15.489 4.402 -11.913 1.00 65.25 94 TYR A N 1
ATOM 786 C CA . TYR A 1 94 ? 15.270 5.283 -13.052 1.00 65.25 94 TYR A CA 1
ATOM 787 C C . TYR A 1 94 ? 14.410 6.482 -12.639 1.00 65.25 94 TYR A C 1
ATOM 789 O O . TYR A 1 94 ? 13.570 6.380 -11.741 1.00 65.25 94 TYR A O 1
ATOM 797 N N . ALA A 1 95 ? 14.649 7.639 -13.265 1.00 55.94 95 ALA A N 1
ATOM 798 C CA . ALA A 1 95 ? 13.769 8.791 -13.100 1.00 55.94 95 ALA A CA 1
ATOM 799 C C . ALA A 1 95 ? 12.334 8.391 -13.483 1.00 55.94 95 ALA A C 1
ATOM 801 O O . ALA A 1 95 ? 12.144 7.494 -14.303 1.00 55.94 95 ALA A O 1
ATOM 802 N N . ASN A 1 96 ? 11.328 9.049 -12.897 1.00 53.06 96 ASN A N 1
ATOM 803 C CA . ASN A 1 96 ? 9.923 8.868 -13.277 1.00 53.06 96 ASN A CA 1
ATOM 804 C C . ASN A 1 96 ? 9.693 9.468 -14.680 1.00 53.06 96 ASN A C 1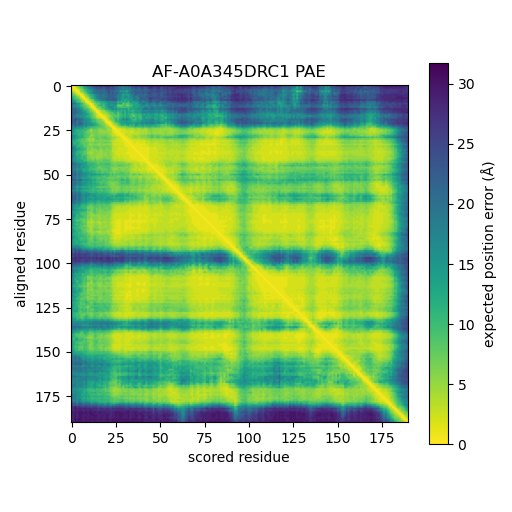
ATOM 806 O O . ASN A 1 96 ? 8.996 10.465 -14.840 1.00 53.06 96 ASN A O 1
ATOM 810 N N . THR A 1 97 ? 10.345 8.918 -15.702 1.00 46.16 97 THR A N 1
ATOM 811 C CA . THR A 1 97 ? 10.224 9.340 -17.102 1.00 46.16 97 THR A CA 1
ATOM 812 C C . THR A 1 97 ? 8.994 8.738 -17.764 1.00 46.16 97 THR A C 1
ATOM 814 O O . THR A 1 97 ? 8.585 9.217 -18.815 1.00 46.16 97 THR A O 1
ATOM 817 N N . HIS A 1 98 ? 8.379 7.740 -17.128 1.00 46.56 98 HIS A N 1
ATOM 818 C CA . HIS A 1 98 ? 7.119 7.151 -17.548 1.00 46.56 98 HIS A CA 1
ATOM 819 C C . HIS A 1 98 ? 6.047 7.398 -16.490 1.00 46.56 98 HIS A C 1
ATOM 821 O O . HIS A 1 98 ? 6.167 6.951 -15.348 1.00 46.56 98 HIS A O 1
ATOM 827 N N . GLU A 1 99 ? 4.974 8.069 -16.904 1.00 47.88 99 GLU A N 1
ATOM 828 C CA . GLU A 1 99 ? 3.679 8.043 -16.214 1.00 47.88 99 GLU A CA 1
ATOM 829 C C . GLU A 1 99 ? 3.135 6.594 -16.120 1.00 47.88 99 GLU A C 1
ATOM 831 O O . GLU A 1 99 ? 2.339 6.288 -15.236 1.00 47.88 99 GLU A O 1
ATOM 836 N N . ASP A 1 100 ? 3.652 5.673 -16.946 1.00 49.38 100 ASP A N 1
ATOM 837 C CA . ASP A 1 100 ? 2.974 4.422 -17.294 1.00 49.38 100 ASP A CA 1
ATOM 838 C C . ASP A 1 100 ? 3.241 3.198 -16.409 1.00 49.38 100 ASP A C 1
ATOM 840 O O . ASP A 1 100 ? 2.373 2.337 -16.338 1.00 49.38 100 ASP A O 1
ATOM 844 N N . THR A 1 101 ? 4.387 3.057 -15.723 1.00 58.72 101 THR A N 1
ATOM 845 C CA . THR A 1 101 ? 4.693 1.760 -15.067 1.00 58.72 101 THR A CA 1
ATOM 846 C C . THR A 1 101 ? 4.265 1.703 -13.603 1.00 58.72 101 THR A C 1
ATOM 848 O O . THR A 1 101 ? 3.224 1.135 -13.343 1.00 58.72 101 THR A O 1
ATOM 851 N N . THR A 1 102 ? 4.928 2.331 -12.616 1.00 60.06 102 THR A N 1
ATOM 852 C CA . THR A 1 102 ? 4.449 2.196 -11.207 1.00 60.06 102 THR A CA 1
ATOM 853 C C . THR A 1 102 ? 3.087 2.817 -10.959 1.00 60.06 102 THR A C 1
ATOM 855 O O . THR A 1 102 ? 2.363 2.368 -10.079 1.00 60.06 102 THR A O 1
ATOM 858 N N . PHE A 1 103 ? 2.808 3.959 -11.588 1.00 66.75 103 PHE A N 1
ATOM 859 C CA . PHE A 1 103 ? 1.559 4.668 -11.335 1.00 66.75 103 PHE A CA 1
ATOM 860 C C . PHE A 1 103 ? 0.409 3.938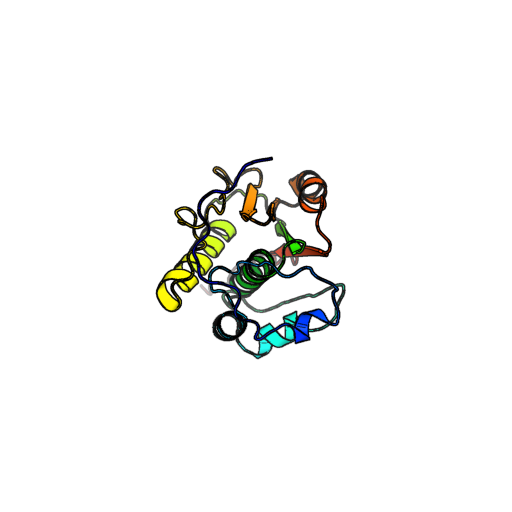 -12.026 1.00 66.75 103 PHE A C 1
ATOM 862 O O . PHE A 1 103 ? -0.599 3.684 -11.376 1.00 66.75 103 PHE A O 1
ATOM 869 N N . GLY A 1 104 ? 0.631 3.470 -13.260 1.00 69.94 104 GLY A N 1
ATOM 870 C CA . GLY A 1 104 ? -0.229 2.489 -13.921 1.00 69.94 104 GLY A CA 1
ATOM 871 C C . GLY A 1 104 ? -0.414 1.217 -13.088 1.00 69.94 104 GLY A C 1
ATOM 872 O O . GLY A 1 104 ? -1.541 0.826 -12.824 1.00 69.94 104 GLY A O 1
ATOM 873 N N . ASP A 1 105 ? 0.658 0.631 -12.555 1.00 76.06 105 ASP A N 1
ATOM 874 C CA . ASP A 1 105 ? 0.617 -0.546 -11.678 1.00 76.06 105 ASP A CA 1
ATOM 875 C C . ASP A 1 105 ? -0.189 -0.283 -10.398 1.00 76.06 105 ASP A C 1
ATOM 877 O O . ASP A 1 105 ? -0.941 -1.144 -9.949 1.00 76.06 105 ASP A O 1
ATOM 881 N N . LYS A 1 106 ? -0.090 0.918 -9.816 1.00 79.31 106 LYS A N 1
ATOM 882 C CA . LYS A 1 106 ? -0.911 1.323 -8.664 1.00 79.31 106 LYS A CA 1
ATOM 883 C C . LYS A 1 106 ? -2.379 1.445 -9.029 1.00 79.31 106 LYS A C 1
ATOM 885 O O . LYS A 1 106 ? -3.212 0.942 -8.278 1.00 79.31 106 LYS A O 1
ATOM 890 N N . ILE A 1 107 ? -2.684 2.079 -10.158 1.00 82.25 107 ILE A N 1
ATOM 891 C CA . ILE A 1 107 ? -4.047 2.152 -10.688 1.00 82.25 107 ILE A CA 1
ATOM 892 C C . ILE A 1 107 ? -4.574 0.734 -10.932 1.00 82.25 107 ILE A C 1
ATOM 894 O O . ILE A 1 107 ? -5.680 0.432 -10.512 1.00 82.25 107 ILE A O 1
ATOM 898 N N . ASN A 1 108 ? -3.761 -0.172 -11.479 1.00 86.50 108 ASN A N 1
ATOM 899 C CA . ASN A 1 108 ? -4.133 -1.569 -11.702 1.00 86.50 108 ASN A CA 1
ATOM 900 C C . ASN A 1 108 ? -4.452 -2.304 -10.392 1.00 86.50 108 ASN A C 1
ATOM 902 O O . ASN A 1 108 ? -5.458 -3.007 -10.325 1.00 86.50 108 ASN A O 1
ATOM 906 N N . VAL A 1 109 ? -3.642 -2.127 -9.338 1.00 90.44 109 VAL A N 1
ATOM 907 C CA . VAL A 1 109 ? -3.945 -2.695 -8.011 1.00 90.44 109 VAL A CA 1
ATOM 908 C C . VAL A 1 109 ? -5.245 -2.110 -7.456 1.00 90.44 109 VAL A C 1
ATOM 910 O O . VAL A 1 109 ? -6.080 -2.865 -6.967 1.00 90.44 109 VAL A O 1
ATOM 913 N N . CYS A 1 110 ? -5.449 -0.793 -7.553 1.00 91.81 110 CYS A N 1
ATOM 914 C CA . CYS A 1 110 ? -6.665 -0.142 -7.056 1.00 91.81 110 CYS A CA 1
ATOM 915 C C . CYS A 1 110 ? -7.913 -0.604 -7.819 1.00 91.81 110 CYS A C 1
ATOM 917 O O . CYS A 1 110 ? -8.908 -0.940 -7.187 1.00 91.81 110 CYS A O 1
ATOM 919 N N . ASN A 1 111 ? -7.838 -0.694 -9.148 1.00 91.12 111 ASN A N 1
ATOM 920 C CA . ASN A 1 111 ? -8.920 -1.193 -9.993 1.00 91.12 111 ASN A CA 1
ATOM 921 C C . ASN A 1 111 ? -9.251 -2.645 -9.647 1.00 91.12 111 ASN A C 1
ATOM 923 O O . ASN A 1 111 ? -10.409 -2.964 -9.420 1.00 91.12 111 ASN A O 1
ATOM 927 N N . TYR A 1 112 ? -8.243 -3.512 -9.497 1.00 92.31 112 TYR A N 1
ATOM 928 C CA . TYR A 1 112 ? -8.479 -4.896 -9.083 1.00 92.31 112 TYR A CA 1
ATOM 929 C C . TYR A 1 112 ? -9.155 -4.979 -7.706 1.00 92.31 112 TYR A C 1
ATOM 931 O O . TYR A 1 112 ? -10.076 -5.774 -7.513 1.00 92.31 112 TYR A O 1
ATOM 939 N N . LEU A 1 113 ? -8.711 -4.166 -6.740 1.00 92.94 113 LEU A N 1
ATOM 940 C CA . LEU A 1 113 ? -9.306 -4.129 -5.403 1.00 92.94 113 LEU A CA 1
ATOM 941 C C . LEU A 1 113 ? -10.761 -3.635 -5.431 1.00 92.94 113 LEU A C 1
ATOM 943 O O . LEU A 1 113 ? -11.608 -4.171 -4.710 1.00 92.94 113 LEU A O 1
ATOM 947 N N . TYR A 1 114 ? -11.058 -2.655 -6.283 1.00 92.81 114 TYR A N 1
ATOM 948 C CA . TYR A 1 114 ? -12.407 -2.152 -6.499 1.00 92.81 114 TYR A CA 1
ATOM 949 C C . TYR A 1 114 ? -13.296 -3.202 -7.171 1.00 92.81 114 TYR A C 1
ATOM 951 O O . TYR A 1 114 ? -14.321 -3.583 -6.610 1.00 92.81 114 TYR A O 1
ATOM 959 N N . ASP A 1 115 ? -12.874 -3.737 -8.313 1.00 92.31 115 ASP A N 1
ATOM 960 C CA . ASP A 1 115 ? -13.668 -4.6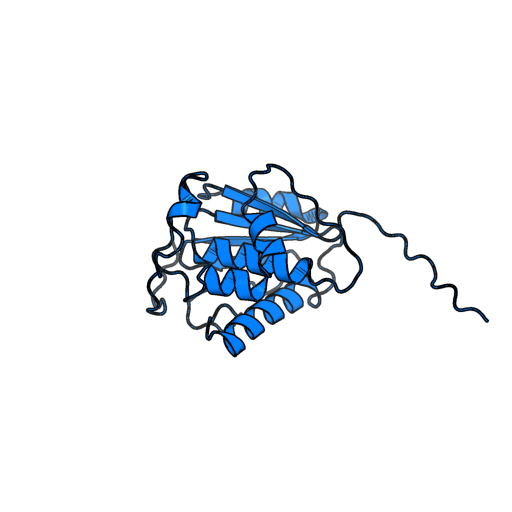67 -9.1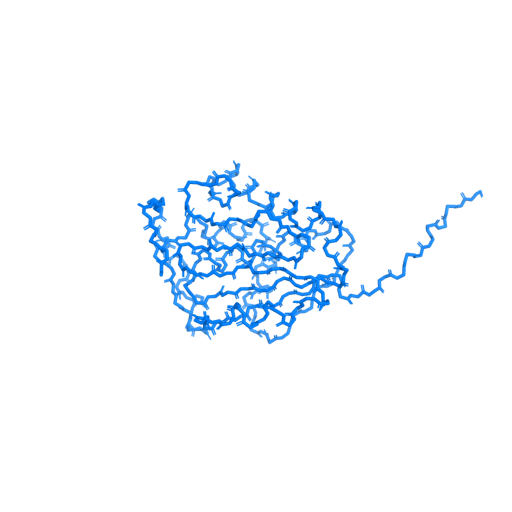16 1.00 92.31 115 ASP A CA 1
ATOM 961 C C . ASP A 1 115 ? -13.965 -5.968 -8.363 1.00 92.31 115 ASP A C 1
ATOM 963 O O . ASP A 1 115 ? -15.074 -6.499 -8.435 1.00 92.31 115 ASP A O 1
ATOM 967 N N . LYS A 1 116 ? -12.981 -6.494 -7.619 1.00 94.56 116 LYS A N 1
ATOM 968 C CA . LYS A 1 116 ? -13.114 -7.785 -6.932 1.00 94.56 116 LYS A CA 1
ATOM 969 C C . LYS A 1 116 ? -13.726 -7.676 -5.536 1.00 94.56 116 LYS A C 1
ATOM 971 O O . LYS A 1 116 ? -14.462 -8.577 -5.137 1.00 94.56 116 LYS A O 1
ATOM 976 N N . TYR A 1 117 ? -13.421 -6.617 -4.781 1.00 90.69 117 TYR A N 1
ATOM 977 C CA . TYR A 1 117 ? -13.805 -6.516 -3.363 1.00 90.69 117 TYR A CA 1
ATOM 978 C C . TYR A 1 117 ? -14.603 -5.250 -3.015 1.00 90.69 117 TYR A C 1
ATOM 980 O O . TYR A 1 117 ? -15.030 -5.084 -1.868 1.00 90.69 117 TYR A O 1
ATOM 988 N N . GLY A 1 118 ? -14.817 -4.341 -3.969 1.00 90.12 118 GLY A N 1
ATOM 989 C CA . GLY A 1 118 ? -15.486 -3.062 -3.731 1.00 90.12 118 GLY A CA 1
ATOM 990 C C . GLY A 1 118 ? -14.714 -2.161 -2.765 1.00 90.12 118 GLY A C 1
ATOM 991 O O . GLY A 1 118 ? -15.333 -1.498 -1.923 1.00 90.12 118 GLY A O 1
ATOM 992 N N . ILE A 1 119 ? -13.378 -2.206 -2.818 1.00 91.31 119 ILE A N 1
ATOM 993 C CA . ILE A 1 119 ? -12.489 -1.329 -2.047 1.00 91.31 119 ILE A CA 1
ATOM 994 C C . ILE A 1 119 ? -12.068 -0.169 -2.949 1.00 91.31 119 ILE A C 1
ATOM 996 O O . ILE A 1 119 ? -11.306 -0.339 -3.898 1.00 91.31 119 ILE A O 1
ATOM 1000 N N . ASP A 1 120 ? -12.560 1.021 -2.629 1.00 91.12 120 ASP A N 1
ATOM 1001 C CA . ASP A 1 120 ? -12.373 2.218 -3.440 1.00 91.12 120 ASP A CA 1
ATOM 1002 C C . ASP A 1 120 ? -11.149 3.036 -2.994 1.00 91.12 120 ASP A C 1
ATOM 1004 O O . ASP A 1 120 ? -11.228 3.871 -2.096 1.00 91.12 120 ASP A O 1
ATOM 1008 N N . LEU A 1 121 ? -9.989 2.766 -3.597 1.00 92.38 121 LEU A N 1
ATOM 1009 C CA . LEU A 1 121 ? -8.731 3.470 -3.294 1.00 92.38 121 LEU A CA 1
ATOM 1010 C C . LEU A 1 121 ? -8.194 4.292 -4.471 1.00 92.38 121 LEU A C 1
ATOM 1012 O O . LEU A 1 121 ? -7.143 4.917 -4.335 1.00 92.38 121 LEU A O 1
ATOM 1016 N N . GLY A 1 122 ? -8.863 4.257 -5.627 1.00 90.75 122 GLY A N 1
ATOM 1017 C CA . GLY A 1 122 ? -8.357 4.816 -6.883 1.00 90.75 122 GLY A CA 1
ATOM 1018 C C . GLY A 1 122 ? -8.323 6.351 -6.924 1.00 90.75 122 GLY A C 1
ATOM 1019 O O . GLY A 1 122 ? -8.752 7.007 -5.979 1.00 90.75 122 GLY A O 1
ATOM 1020 N N . PRO A 1 123 ? -7.821 6.961 -8.011 1.00 88.19 123 PRO A N 1
ATOM 1021 C CA . PRO A 1 123 ? -7.747 8.420 -8.153 1.00 88.19 123 PRO A CA 1
ATOM 1022 C C . PRO A 1 123 ? -9.083 9.157 -7.992 1.00 88.19 123 PRO A C 1
ATOM 1024 O O . PRO A 1 123 ? -9.100 10.240 -7.413 1.00 88.19 123 PRO A O 1
ATOM 1027 N N . ASP A 1 124 ? -10.178 8.542 -8.441 1.00 88.12 124 ASP A N 1
ATOM 1028 C CA . ASP A 1 124 ? -11.536 9.105 -8.416 1.00 88.12 124 ASP A CA 1
ATOM 1029 C C . ASP A 1 124 ? -12.372 8.605 -7.220 1.00 88.12 124 ASP A C 1
ATOM 1031 O O . ASP A 1 124 ? -13.600 8.606 -7.267 1.00 88.12 124 ASP A O 1
ATOM 1035 N N . ASN A 1 125 ? -11.703 8.148 -6.156 1.00 90.31 125 ASN A N 1
ATOM 1036 C CA . ASN A 1 125 ? -12.352 7.588 -4.973 1.00 90.31 125 ASN A CA 1
ATOM 1037 C C . ASN A 1 125 ? -13.290 8.574 -4.256 1.00 90.31 125 ASN A C 1
ATOM 1039 O O . ASN A 1 125 ? -13.051 9.783 -4.203 1.00 90.31 125 ASN A O 1
ATOM 1043 N N . GLU A 1 126 ? -14.292 8.028 -3.571 1.00 88.50 126 GLU A N 1
ATOM 1044 C CA . GLU A 1 126 ? -15.201 8.767 -2.683 1.00 88.50 126 GLU A CA 1
ATOM 1045 C C . GLU A 1 126 ? -14.691 8.854 -1.230 1.00 88.50 126 GLU A C 1
ATOM 1047 O O . GLU A 1 126 ? -15.394 9.327 -0.338 1.00 88.50 126 GLU A O 1
ATOM 1052 N N . ASN A 1 127 ? -13.467 8.386 -0.981 1.00 84.62 127 ASN A N 1
ATOM 1053 C CA . ASN A 1 127 ? -12.862 8.199 0.340 1.00 84.62 127 ASN A CA 1
ATOM 1054 C C . ASN A 1 127 ? -11.921 9.331 0.769 1.00 84.62 127 ASN A C 1
ATOM 1056 O O . ASN A 1 127 ? -11.190 9.184 1.750 1.00 84.62 127 ASN A O 1
ATOM 1060 N N . GLU A 1 128 ? -11.911 10.437 0.022 1.00 87.00 128 GLU A N 1
ATOM 1061 C CA . GLU A 1 128 ? -11.039 11.596 0.242 1.00 87.00 128 GLU A CA 1
ATOM 1062 C C . GLU A 1 128 ? -9.537 11.245 0.264 1.00 87.00 128 GLU A C 1
ATOM 1064 O O . GLU A 1 128 ? -8.716 11.979 0.822 1.00 87.00 128 GLU A O 1
ATOM 1069 N N . ILE A 1 129 ? -9.151 10.139 -0.381 1.00 90.62 129 ILE A N 1
ATOM 1070 C CA . ILE A 1 129 ? -7.749 9.804 -0.623 1.00 90.62 129 ILE A CA 1
ATOM 1071 C C . ILE A 1 129 ? -7.251 10.724 -1.734 1.00 90.62 129 ILE A C 1
ATOM 1073 O O . ILE A 1 129 ? -7.743 10.705 -2.864 1.00 90.62 129 ILE A O 1
ATOM 1077 N N . ILE A 1 130 ? -6.255 11.542 -1.415 1.00 90.56 130 ILE A N 1
ATOM 1078 C CA . ILE A 1 130 ? -5.721 12.534 -2.341 1.00 90.56 130 ILE A CA 1
ATOM 1079 C C . ILE A 1 130 ? -4.631 11.879 -3.174 1.00 90.56 130 ILE A C 1
ATOM 1081 O O . ILE A 1 130 ? -3.583 11.489 -2.654 1.00 90.56 130 ILE A O 1
ATOM 1085 N N . TRP A 1 131 ? -4.861 11.822 -4.480 1.00 89.12 131 TRP A N 1
ATOM 1086 C CA . TRP A 1 131 ? -3.870 11.381 -5.450 1.00 89.12 131 TRP A CA 1
ATOM 1087 C C . TRP A 1 131 ? -3.075 12.564 -6.026 1.00 89.12 131 TRP A C 1
ATOM 1089 O O . TRP A 1 131 ? -3.583 13.685 -6.145 1.00 89.12 131 TRP A O 1
ATOM 1099 N N . PRO A 1 132 ? -1.803 12.350 -6.391 1.00 82.25 132 PRO A N 1
ATOM 1100 C CA . PRO A 1 132 ? -0.964 13.398 -6.954 1.00 82.25 132 PRO A CA 1
ATOM 1101 C C . PRO A 1 132 ? -1.367 13.711 -8.396 1.00 82.25 132 PRO A C 1
ATOM 1103 O O . PRO A 1 132 ? -1.581 12.815 -9.204 1.00 82.25 132 PRO A O 1
ATOM 1106 N N . LYS A 1 133 ? -1.396 15.006 -8.735 1.00 71.06 133 LYS A N 1
ATOM 1107 C CA . LYS A 1 133 ? -1.780 15.495 -10.073 1.00 71.06 133 LYS A CA 1
ATOM 1108 C C . LYS A 1 133 ? -0.725 15.248 -11.158 1.00 71.06 133 LYS A C 1
ATOM 1110 O O . LYS A 1 133 ? -1.050 15.270 -12.336 1.00 71.06 133 LYS A O 1
ATOM 1115 N N . ASN A 1 134 ? 0.540 15.089 -10.770 1.00 66.38 134 ASN A N 1
ATOM 1116 C CA . ASN A 1 134 ? 1.662 14.819 -11.667 1.00 66.38 134 ASN A CA 1
ATOM 1117 C C . ASN A 1 134 ? 2.687 13.954 -10.925 1.00 66.38 134 ASN A C 1
ATOM 1119 O O . ASN A 1 134 ? 2.936 14.166 -9.738 1.00 66.38 134 ASN A O 1
ATOM 1123 N N . VAL A 1 135 ? 3.267 12.983 -11.625 1.00 63.78 135 VAL A N 1
ATOM 1124 C CA . VAL A 1 135 ? 4.205 11.999 -11.074 1.00 63.78 135 VAL A CA 1
ATOM 1125 C C . VAL A 1 135 ? 5.640 12.141 -11.588 1.00 63.78 135 VAL A C 1
ATOM 1127 O O . VAL A 1 135 ? 6.537 11.493 -11.040 1.00 63.78 135 VAL A O 1
ATOM 1130 N N . LYS A 1 136 ? 5.887 13.014 -12.578 1.00 59.81 136 LYS A N 1
ATOM 1131 C CA . LYS A 1 136 ? 7.197 13.194 -13.237 1.00 59.81 136 LYS A CA 1
ATOM 1132 C C . LYS A 1 136 ? 8.316 13.581 -12.270 1.00 59.81 136 LYS A C 1
ATOM 1134 O O . LYS A 1 136 ? 9.442 13.114 -12.404 1.00 59.81 136 LYS A O 1
ATOM 1139 N N . GLU A 1 137 ? 8.007 14.379 -11.251 1.00 58.66 137 GLU A N 1
ATOM 1140 C CA . GLU A 1 137 ? 8.988 14.824 -10.246 1.00 58.66 137 GLU A CA 1
ATOM 1141 C C . GLU A 1 137 ? 8.900 14.046 -8.923 1.00 58.66 137 GLU A C 1
ATOM 1143 O O . GLU A 1 137 ? 9.647 14.311 -7.979 1.00 58.66 137 GLU A O 1
ATOM 1148 N N . GLY A 1 138 ? 8.026 13.041 -8.877 1.00 67.44 138 GLY A N 1
ATOM 1149 C CA . GLY A 1 138 ? 7.582 12.394 -7.652 1.00 67.44 138 GLY A CA 1
ATOM 1150 C C . GLY A 1 138 ? 6.225 12.921 -7.198 1.00 67.44 138 GLY A C 1
ATOM 1151 O O . GLY A 1 138 ? 5.732 13.942 -7.673 1.00 67.44 138 GLY A O 1
ATOM 1152 N N . GLY A 1 139 ? 5.597 12.186 -6.292 1.00 79.06 139 GLY A N 1
ATOM 1153 C CA . GLY A 1 139 ? 4.257 12.491 -5.817 1.00 79.06 139 GLY A CA 1
ATOM 1154 C C . GLY A 1 139 ? 3.929 11.716 -4.554 1.00 79.06 139 GLY A C 1
ATOM 1155 O O . GLY A 1 139 ? 4.695 10.860 -4.109 1.00 79.06 139 GLY A O 1
ATOM 1156 N N . GLU A 1 140 ? 2.792 12.056 -3.962 1.00 85.38 140 GLU A N 1
ATOM 1157 C CA . GLU A 1 140 ? 2.326 11.484 -2.707 1.00 85.38 140 GLU A CA 1
ATOM 1158 C C . GLU A 1 140 ? 0.850 11.136 -2.850 1.00 85.38 140 GLU A C 1
ATOM 1160 O O . GLU A 1 140 ? 0.070 11.953 -3.339 1.00 85.38 140 GLU A O 1
ATOM 1165 N N . ILE A 1 141 ? 0.487 9.931 -2.421 1.00 89.06 141 ILE A N 1
ATOM 1166 C CA . ILE A 1 141 ? -0.896 9.591 -2.095 1.00 89.06 141 ILE A CA 1
ATOM 1167 C C . ILE A 1 141 ? -1.075 9.906 -0.613 1.00 89.06 141 ILE A C 1
ATOM 1169 O O . ILE A 1 141 ? -0.252 9.468 0.199 1.00 89.06 141 ILE A O 1
ATOM 1173 N N . VAL A 1 142 ? -2.105 10.673 -0.267 1.00 90.12 142 VAL A N 1
ATOM 1174 C CA . VAL A 1 142 ? -2.378 11.093 1.114 1.00 90.12 142 VAL A CA 1
ATOM 1175 C C . VAL A 1 142 ? -3.730 10.549 1.547 1.00 90.12 142 VAL A C 1
ATOM 1177 O O . VAL A 1 142 ? -4.745 10.829 0.915 1.00 90.12 142 VAL A O 1
ATOM 1180 N N . PHE A 1 143 ? -3.728 9.780 2.629 1.00 90.31 143 PHE A N 1
ATOM 1181 C CA . PHE A 1 143 ? -4.930 9.198 3.215 1.00 90.31 143 PHE A CA 1
ATOM 1182 C C . PHE A 1 143 ? -5.575 10.170 4.219 1.00 90.31 143 PHE A C 1
ATOM 1184 O O . PHE A 1 143 ? -4.867 11.012 4.783 1.00 90.31 143 PHE A O 1
ATOM 1191 N N . PRO A 1 144 ? -6.881 10.029 4.516 1.00 87.88 144 PRO A N 1
ATOM 1192 C CA . PRO A 1 144 ? -7.559 10.800 5.567 1.00 87.88 144 PRO A CA 1
ATOM 1193 C C . PRO A 1 144 ? -6.885 10.705 6.942 1.00 87.88 144 PRO A C 1
ATOM 1195 O O . PRO A 1 144 ? -6.877 11.661 7.713 1.00 87.88 144 PRO A O 1
ATOM 1198 N N . SER A 1 145 ? -6.233 9.573 7.225 1.00 84.94 145 SER A N 1
ATOM 1199 C CA . SER A 1 145 ? -5.406 9.347 8.418 1.00 84.94 145 SER A CA 1
ATOM 1200 C C . SER A 1 145 ? -4.083 10.121 8.420 1.00 84.94 145 SER A C 1
ATOM 1202 O O . SER A 1 145 ? -3.246 9.875 9.278 1.00 84.94 145 SER A O 1
ATOM 1204 N N . VAL A 1 146 ? -3.860 11.004 7.443 1.00 87.31 146 VAL A N 1
ATOM 1205 C CA . VAL A 1 146 ? -2.620 11.734 7.131 1.00 87.31 146 VAL A CA 1
ATOM 1206 C C . VAL A 1 146 ? -1.419 10.875 6.732 1.00 87.31 146 VAL A C 1
ATOM 1208 O O . VAL A 1 146 ? -0.362 11.430 6.409 1.00 87.31 146 VAL A O 1
ATOM 1211 N N . VAL A 1 147 ? -1.578 9.550 6.674 1.00 89.69 147 VAL A N 1
ATOM 1212 C CA . VAL A 1 147 ? -0.552 8.631 6.177 1.00 89.69 147 VAL A CA 1
ATOM 1213 C C . VAL A 1 147 ? -0.250 8.899 4.710 1.00 89.69 147 VAL A C 1
ATOM 1215 O O . VAL A 1 147 ? -1.138 9.190 3.903 1.00 89.69 147 VAL A O 1
ATOM 1218 N N . ARG A 1 148 ? 1.038 8.809 4.363 1.00 90.25 148 ARG A N 1
ATOM 1219 C CA . ARG A 1 148 ? 1.542 9.125 3.025 1.00 90.25 148 ARG A CA 1
ATOM 1220 C C . ARG A 1 148 ? 2.196 7.918 2.383 1.00 90.25 148 ARG A C 1
ATOM 1222 O O . ARG A 1 148 ? 3.027 7.252 2.999 1.00 90.25 148 ARG A O 1
ATOM 1229 N N . ILE A 1 149 ? 1.900 7.704 1.106 1.00 89.44 149 ILE A N 1
ATOM 1230 C CA . ILE A 1 149 ? 2.706 6.855 0.228 1.00 89.44 149 ILE A CA 1
ATOM 1231 C C . ILE A 1 149 ? 3.375 7.771 -0.785 1.00 89.44 149 ILE A C 1
ATOM 1233 O O . ILE A 1 149 ? 2.750 8.196 -1.760 1.00 89.44 149 ILE A O 1
ATOM 1237 N N . ALA A 1 150 ? 4.644 8.086 -0.557 1.00 85.56 150 ALA A N 1
ATOM 1238 C CA . ALA A 1 150 ? 5.409 8.892 -1.491 1.00 85.56 150 ALA A CA 1
ATOM 1239 C C . ALA A 1 150 ? 6.187 8.031 -2.473 1.00 85.56 150 ALA A C 1
ATOM 1241 O O . ALA A 1 150 ? 6.525 6.873 -2.211 1.00 85.56 150 ALA A O 1
ATOM 1242 N N . PHE A 1 151 ? 6.497 8.614 -3.619 1.00 80.44 151 PHE A N 1
ATOM 1243 C CA . PHE A 1 151 ? 7.260 7.939 -4.649 1.00 80.44 151 PHE A CA 1
ATOM 1244 C C . PHE A 1 151 ? 8.212 8.888 -5.361 1.00 80.44 151 PHE A C 1
ATOM 1246 O O . PHE A 1 151 ? 7.855 10.018 -5.695 1.00 80.44 151 PHE A O 1
ATOM 1253 N N . ALA A 1 152 ? 9.432 8.409 -5.590 1.00 76.69 152 ALA A N 1
ATOM 1254 C CA . ALA A 1 152 ? 10.544 9.203 -6.093 1.00 76.69 152 ALA A CA 1
ATOM 1255 C C . ALA A 1 152 ? 11.483 8.361 -6.959 1.00 76.69 152 ALA A C 1
ATOM 1257 O O . ALA A 1 152 ? 11.754 7.206 -6.641 1.00 76.69 152 ALA A O 1
ATOM 1258 N N . GLY A 1 153 ? 12.099 8.975 -7.969 1.00 75.06 153 GLY A N 1
ATOM 1259 C CA . GLY A 1 153 ? 13.369 8.462 -8.491 1.00 75.06 153 GLY A CA 1
ATOM 1260 C C . GLY A 1 153 ? 14.502 8.673 -7.475 1.00 75.06 153 GLY A C 1
ATOM 1261 O O . GLY A 1 153 ? 14.421 9.582 -6.644 1.00 75.06 153 GLY A O 1
ATOM 1262 N N . TYR A 1 154 ? 15.583 7.892 -7.550 1.00 73.62 154 TYR A N 1
ATOM 1263 C CA . TYR A 1 154 ? 16.735 7.987 -6.637 1.00 73.62 154 TYR A CA 1
ATOM 1264 C C . TYR A 1 154 ? 17.309 9.405 -6.554 1.00 73.62 154 TYR A C 1
ATOM 1266 O O . TYR A 1 154 ? 17.625 9.870 -5.462 1.00 73.62 154 TYR A O 1
ATOM 1274 N N . ALA A 1 155 ? 17.343 10.130 -7.676 1.00 70.81 155 ALA A N 1
ATOM 1275 C CA . ALA A 1 155 ? 17.797 11.521 -7.727 1.00 70.81 155 ALA A CA 1
ATOM 1276 C C . ALA A 1 155 ? 16.956 12.486 -6.860 1.00 70.81 155 ALA A C 1
ATOM 1278 O O . ALA A 1 155 ? 17.459 13.518 -6.423 1.00 70.81 155 ALA A O 1
ATOM 1279 N N . ASN A 1 156 ? 15.695 12.143 -6.575 1.00 70.25 156 ASN A N 1
ATOM 1280 C CA . ASN A 1 156 ? 14.766 12.944 -5.773 1.00 70.25 156 ASN A CA 1
ATOM 1281 C C . ASN A 1 156 ? 14.465 12.329 -4.393 1.00 70.25 156 ASN A C 1
ATOM 1283 O O . ASN A 1 156 ? 13.690 12.905 -3.628 1.00 70.25 156 ASN A O 1
ATOM 1287 N N . GLY A 1 157 ? 15.078 11.191 -4.040 1.00 65.88 157 GLY A N 1
ATOM 1288 C CA . GLY A 1 157 ? 14.761 10.445 -2.815 1.00 65.88 157 GLY A CA 1
ATOM 1289 C C . GLY A 1 157 ? 14.961 11.250 -1.525 1.00 65.88 157 GLY A C 1
ATOM 1290 O O . GLY A 1 157 ? 14.154 11.154 -0.600 1.00 65.88 157 GLY A O 1
ATOM 1291 N N . SER A 1 158 ? 15.974 12.122 -1.482 1.00 66.94 158 SER A N 1
ATOM 1292 C CA . SER A 1 158 ? 16.261 12.984 -0.324 1.00 66.94 158 SER A CA 1
ATOM 1293 C C . SER A 1 158 ? 15.153 14.004 -0.031 1.00 66.94 158 SER A C 1
ATOM 1295 O O . SER A 1 158 ? 14.874 14.284 1.133 1.00 66.94 158 SER A O 1
ATOM 1297 N N . LYS A 1 159 ? 14.466 14.518 -1.062 1.00 67.19 159 LYS A N 1
ATOM 1298 C CA . LYS A 1 159 ? 13.365 15.490 -0.916 1.00 67.19 159 LYS A CA 1
ATOM 1299 C C . LYS A 1 159 ? 12.097 14.866 -0.326 1.00 67.19 159 LYS A C 1
ATOM 1301 O O . LYS A 1 159 ? 11.279 15.577 0.254 1.00 67.19 159 LYS A O 1
ATOM 1306 N N . ILE A 1 160 ? 11.932 13.556 -0.495 1.00 67.31 160 ILE A N 1
ATOM 1307 C CA . ILE A 1 160 ? 10.716 12.820 -0.142 1.00 67.31 160 ILE A CA 1
ATOM 1308 C C . ILE A 1 160 ? 10.847 12.130 1.223 1.00 67.31 160 ILE A C 1
ATOM 1310 O O . ILE A 1 160 ? 9.921 12.202 2.032 1.00 67.31 160 ILE A O 1
ATOM 1314 N N . MET A 1 161 ? 12.028 11.599 1.557 1.00 65.62 161 MET A N 1
ATOM 1315 C CA . MET A 1 161 ? 12.304 10.994 2.871 1.00 65.62 161 MET A CA 1
ATOM 1316 C C . MET A 1 161 ? 11.993 11.939 4.047 1.00 65.62 161 MET A C 1
ATOM 1318 O O . MET A 1 161 ? 11.423 11.510 5.048 1.00 65.62 161 MET A O 1
ATOM 1322 N N . GLY A 1 162 ? 12.298 13.236 3.913 1.00 64.62 162 GLY A N 1
ATOM 1323 C CA . GLY A 1 162 ? 12.022 14.234 4.956 1.00 64.62 162 GLY A CA 1
ATOM 1324 C C . GLY A 1 162 ? 10.539 14.589 5.139 1.00 64.62 162 GLY A C 1
ATOM 1325 O O . GLY A 1 162 ? 10.155 15.056 6.208 1.00 64.62 162 GLY A O 1
ATOM 1326 N N . LYS A 1 163 ? 9.691 14.366 4.125 1.00 67.06 163 LYS A N 1
ATOM 1327 C CA . LYS A 1 163 ? 8.248 14.663 4.188 1.00 67.06 163 LYS A CA 1
ATOM 1328 C C . LYS A 1 163 ? 7.446 13.512 4.782 1.00 67.06 163 LYS A C 1
ATOM 1330 O O . LYS A 1 163 ? 6.564 13.743 5.602 1.00 67.06 163 LYS A O 1
ATOM 1335 N N . VAL A 1 164 ? 7.779 12.283 4.393 1.00 67.56 164 VAL A N 1
ATOM 1336 C CA . VAL A 1 164 ? 7.045 11.066 4.780 1.00 67.56 164 VAL A CA 1
ATOM 1337 C C . VAL A 1 164 ? 7.277 10.678 6.238 1.00 67.56 164 VAL A C 1
ATOM 1339 O O . VAL A 1 164 ? 6.405 10.084 6.860 1.00 67.56 164 VAL A O 1
ATOM 1342 N N . GLY A 1 165 ? 8.421 11.046 6.817 1.00 64.44 165 GLY A N 1
ATOM 1343 C CA . GLY A 1 165 ? 8.717 10.727 8.215 1.00 64.44 165 GLY A CA 1
ATOM 1344 C C . GLY A 1 165 ? 8.012 11.594 9.254 1.00 64.44 165 GLY A C 1
ATOM 1345 O O . GLY A 1 165 ? 8.064 11.281 10.441 1.00 64.44 165 GLY A O 1
ATOM 1346 N N . LYS A 1 166 ? 7.353 12.688 8.856 1.00 64.62 166 LYS A N 1
ATOM 1347 C CA . LYS A 1 166 ? 6.747 13.608 9.821 1.00 64.62 166 LYS A CA 1
ATOM 1348 C C . LYS A 1 166 ? 5.436 13.031 10.366 1.00 64.62 166 LYS A C 1
ATOM 1350 O O . LYS A 1 166 ? 4.417 13.086 9.690 1.00 64.62 166 LYS A O 1
ATOM 1355 N N . GLY A 1 167 ? 5.472 12.539 11.607 1.00 62.47 167 GLY A N 1
ATOM 1356 C CA . GLY A 1 167 ? 4.308 11.970 12.303 1.00 62.47 167 GLY A CA 1
ATOM 1357 C C . GLY A 1 167 ? 4.089 10.473 12.065 1.00 62.47 167 GLY A C 1
ATOM 1358 O O . GLY A 1 167 ? 3.077 9.944 12.502 1.00 62.47 167 GLY A O 1
ATOM 1359 N N . SER A 1 168 ? 5.028 9.798 11.395 1.00 69.56 168 SER A N 1
ATOM 1360 C CA . SER A 1 168 ? 4.972 8.355 11.152 1.00 69.56 168 SER A CA 1
ATOM 1361 C C . SER A 1 168 ? 5.744 7.597 12.235 1.00 69.56 168 SER A C 1
ATOM 1363 O O . SER A 1 168 ? 6.891 7.944 12.518 1.00 69.56 168 SER A O 1
ATOM 1365 N N . GLY A 1 169 ? 5.144 6.555 12.807 1.00 67.31 169 GLY A N 1
ATOM 1366 C CA . GLY A 1 169 ? 5.784 5.612 13.729 1.00 67.31 169 GLY A CA 1
ATOM 1367 C C . GLY A 1 169 ? 6.678 4.612 12.992 1.00 67.31 169 GLY A C 1
ATOM 1368 O O . GLY A 1 169 ? 7.766 4.282 13.461 1.00 67.31 169 GLY A O 1
ATOM 1369 N N . ILE A 1 170 ? 6.280 4.206 11.780 1.00 73.31 170 ILE A N 1
ATOM 1370 C CA . ILE A 1 170 ? 7.097 3.406 10.858 1.00 73.31 170 ILE A CA 1
ATOM 1371 C C . ILE A 1 170 ? 7.162 4.081 9.493 1.00 73.31 170 ILE A C 1
ATOM 1373 O O . ILE A 1 170 ? 6.169 4.604 8.993 1.00 73.31 170 ILE A O 1
ATOM 1377 N N . ILE A 1 171 ? 8.341 4.025 8.872 1.00 77.25 171 ILE A N 1
ATOM 1378 C CA . ILE A 1 171 ? 8.526 4.336 7.456 1.00 77.25 171 ILE A CA 1
ATOM 1379 C C . ILE A 1 171 ? 8.985 3.061 6.763 1.00 77.25 171 ILE A C 1
ATOM 1381 O O . ILE A 1 171 ? 10.084 2.576 7.035 1.00 77.25 171 ILE A O 1
ATOM 1385 N N . THR A 1 172 ? 8.182 2.531 5.842 1.00 81.06 172 THR A N 1
ATOM 1386 C CA . THR A 1 172 ? 8.661 1.455 4.964 1.00 81.06 172 THR A CA 1
ATOM 1387 C C . THR A 1 172 ? 9.234 2.056 3.686 1.00 81.06 172 THR A C 1
ATOM 1389 O O . THR A 1 172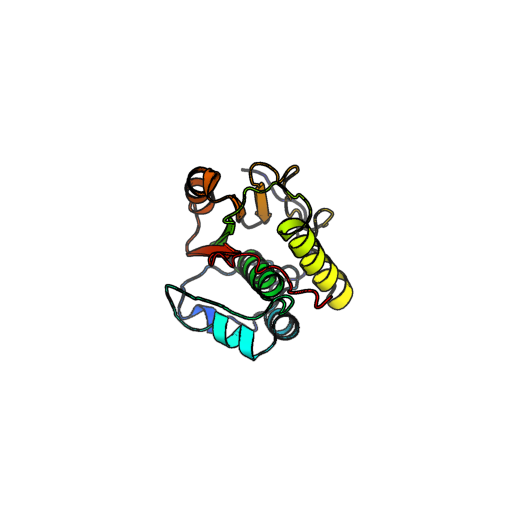 ? 8.617 2.919 3.070 1.00 81.06 172 THR A O 1
ATOM 1392 N N . ALA A 1 173 ? 10.428 1.632 3.280 1.00 82.38 173 ALA A N 1
ATOM 1393 C CA . ALA A 1 173 ? 11.038 2.058 2.026 1.00 82.38 173 ALA A CA 1
ATOM 1394 C C . ALA A 1 173 ? 11.205 0.847 1.111 1.00 82.38 173 ALA A C 1
ATOM 1396 O O . ALA A 1 173 ? 11.723 -0.187 1.532 1.00 82.38 173 ALA A O 1
ATOM 1397 N N . TRP A 1 174 ? 10.767 0.975 -0.136 1.00 83.62 174 TRP A N 1
ATOM 1398 C CA . TRP A 1 174 ? 10.966 -0.033 -1.168 1.00 83.62 174 TRP A CA 1
ATOM 1399 C C . TRP A 1 174 ? 11.739 0.567 -2.334 1.00 83.62 174 TRP A C 1
ATOM 1401 O O . TRP A 1 174 ? 11.434 1.673 -2.769 1.00 83.62 174 TRP A O 1
ATOM 1411 N N . THR A 1 175 ? 12.737 -0.159 -2.825 1.00 81.31 175 THR A N 1
ATOM 1412 C CA . THR A 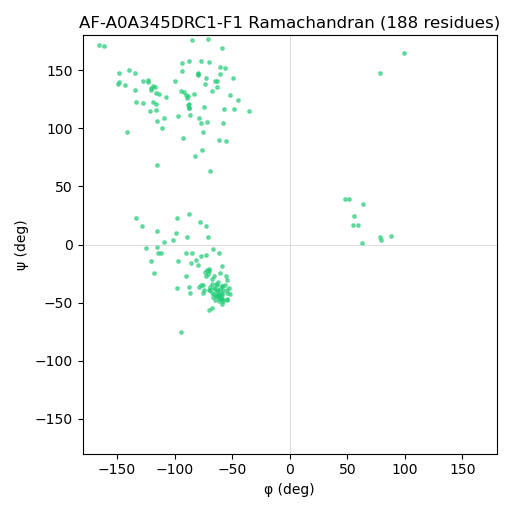1 175 ? 13.525 0.193 -4.004 1.00 81.31 175 THR A CA 1
ATOM 1413 C C . THR A 1 175 ? 13.185 -0.756 -5.151 1.00 81.31 175 THR A C 1
ATOM 1415 O O . THR A 1 175 ? 13.547 -1.933 -5.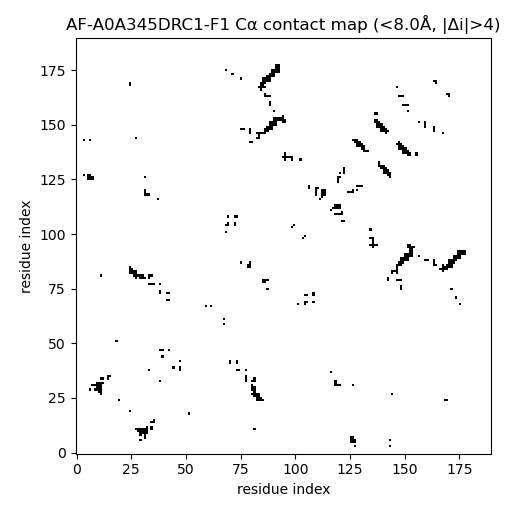130 1.00 81.31 175 THR A O 1
ATOM 1418 N N . ASP A 1 176 ? 12.482 -0.250 -6.161 1.00 77.44 176 ASP A N 1
ATOM 1419 C CA . ASP A 1 176 ? 12.184 -1.022 -7.368 1.00 77.44 176 ASP A CA 1
ATOM 1420 C C . ASP A 1 176 ? 13.394 -1.040 -8.314 1.00 77.44 176 ASP A C 1
ATOM 1422 O O . ASP A 1 176 ? 14.153 -0.067 -8.395 1.00 77.44 176 ASP A O 1
ATOM 1426 N N . GLU A 1 177 ? 13.576 -2.157 -9.020 1.00 75.94 177 GLU A N 1
ATOM 1427 C CA . GLU A 1 177 ? 14.657 -2.365 -10.002 1.00 75.94 177 GLU A CA 1
ATOM 1428 C C . GLU A 1 177 ? 16.076 -2.049 -9.471 1.00 75.94 177 GLU A C 1
ATOM 1430 O O . GLU A 1 177 ? 16.951 -1.512 -10.161 1.00 75.94 177 GLU A O 1
ATOM 1435 N N . MET A 1 178 ? 16.328 -2.410 -8.207 1.00 77.38 178 MET A N 1
ATOM 1436 C CA . MET A 1 178 ? 17.610 -2.166 -7.533 1.00 77.38 178 MET A CA 1
ATOM 1437 C C . MET A 1 178 ? 18.798 -2.894 -8.191 1.00 77.38 178 MET A C 1
ATOM 1439 O O . MET A 1 178 ? 19.920 -2.382 -8.180 1.00 77.38 178 MET A O 1
ATOM 1443 N N . ILE A 1 179 ? 18.587 -4.072 -8.781 1.00 75.94 179 ILE A N 1
ATOM 1444 C CA . ILE A 1 179 ? 19.633 -4.824 -9.493 1.00 75.94 179 ILE A CA 1
ATOM 1445 C C . ILE A 1 179 ? 19.642 -4.374 -10.952 1.00 75.94 179 ILE A C 1
ATOM 1447 O O . ILE A 1 179 ? 18.601 -4.363 -11.598 1.00 75.94 179 ILE A O 1
ATOM 1451 N N . HIS A 1 180 ? 20.807 -3.956 -11.457 1.00 71.75 180 HIS A N 1
ATOM 1452 C CA . HIS A 1 180 ? 20.937 -3.599 -12.869 1.00 71.75 180 HIS A CA 1
ATOM 1453 C C . HIS A 1 180 ? 21.049 -4.901 -13.652 1.00 71.75 180 HIS A C 1
ATOM 1455 O O . HIS A 1 180 ? 22.041 -5.615 -13.520 1.00 71.75 180 HIS A O 1
ATOM 1461 N N . ALA A 1 181 ? 20.008 -5.245 -14.398 1.00 63.38 181 ALA A N 1
ATOM 1462 C CA . ALA A 1 181 ? 20.128 -6.255 -15.428 1.00 63.38 181 ALA A CA 1
ATOM 1463 C C . ALA A 1 181 ? 20.593 -5.521 -16.684 1.00 63.38 181 ALA A C 1
ATOM 1465 O O . ALA A 1 181 ? 19.838 -4.710 -17.217 1.00 63.38 181 ALA A O 1
ATOM 1466 N N . GLU A 1 182 ? 21.827 -5.765 -17.128 1.00 56.66 182 GLU A N 1
ATOM 1467 C CA . GLU A 1 182 ? 22.192 -5.440 -18.506 1.00 56.66 182 GLU A CA 1
ATOM 1468 C C . GLU A 1 182 ? 21.140 -6.095 -19.408 1.00 56.66 182 GLU A C 1
ATOM 1470 O O . GLU A 1 182 ? 20.818 -7.278 -19.231 1.00 56.66 182 GLU A O 1
ATOM 1475 N N . GLU A 1 183 ? 20.551 -5.327 -20.326 1.00 49.25 183 GLU A N 1
ATOM 1476 C CA . GLU A 1 183 ? 19.774 -5.902 -21.417 1.00 49.25 183 GLU A CA 1
ATOM 1477 C C . GLU A 1 183 ? 20.740 -6.764 -22.223 1.00 49.25 183 GLU A C 1
ATOM 1479 O O . GLU A 1 183 ? 21.421 -6.287 -23.125 1.00 49.25 183 GLU A O 1
ATOM 1484 N N . LYS A 1 184 ? 20.866 -8.045 -21.861 1.00 45.69 184 LYS A N 1
ATOM 1485 C CA . LYS A 1 184 ? 21.462 -9.010 -22.769 1.00 45.69 184 LYS A CA 1
ATOM 1486 C C . LYS A 1 184 ? 20.614 -8.939 -24.023 1.00 45.69 184 LYS A C 1
ATOM 1488 O O . LYS A 1 184 ? 19.417 -9.230 -23.949 1.00 45.69 184 LYS A O 1
ATOM 1493 N N . GLU A 1 185 ? 21.238 -8.519 -25.125 1.00 40.50 185 GLU A N 1
ATOM 1494 C CA . GLU A 1 185 ? 20.740 -8.758 -26.470 1.00 40.50 185 GLU A CA 1
ATOM 1495 C C . GLU A 1 185 ? 20.096 -10.137 -26.452 1.00 40.50 185 GLU A C 1
ATOM 1497 O O . GLU A 1 185 ? 20.743 -11.147 -26.155 1.00 40.50 185 GLU A O 1
ATOM 1502 N N . ILE A 1 186 ? 18.785 -10.163 -26.669 1.00 44.72 186 ILE A N 1
ATOM 1503 C CA . ILE A 1 186 ? 18.120 -11.397 -27.027 1.00 44.72 186 ILE A CA 1
ATOM 1504 C C . ILE A 1 186 ? 18.849 -11.806 -28.301 1.00 44.72 186 ILE A C 1
ATOM 1506 O O . ILE A 1 186 ? 18.678 -11.157 -29.334 1.00 44.72 186 ILE A O 1
ATOM 1510 N N . LEU A 1 187 ? 19.730 -12.805 -28.184 1.00 45.38 187 LEU A N 1
ATOM 1511 C CA . LEU A 1 187 ? 20.290 -13.544 -29.304 1.00 45.38 187 LEU A CA 1
ATOM 1512 C C . LEU A 1 187 ? 19.081 -14.072 -30.071 1.00 45.38 187 LEU A C 1
ATOM 1514 O O . LEU A 1 187 ? 18.502 -15.105 -29.748 1.00 45.38 187 LEU A O 1
ATOM 1518 N N . THR A 1 188 ? 18.618 -13.260 -31.010 1.00 39.91 188 THR A N 1
ATOM 1519 C CA . THR A 1 188 ? 17.719 -13.682 -32.060 1.00 39.91 188 THR A CA 1
ATOM 1520 C C . THR A 1 188 ? 18.627 -14.444 -32.999 1.00 39.91 188 THR A C 1
ATOM 1522 O O . THR A 1 188 ? 19.392 -13.852 -33.760 1.00 39.91 188 THR A O 1
ATOM 1525 N N . ASP A 1 189 ? 18.632 -15.765 -32.831 1.00 41.12 189 ASP A N 1
ATOM 1526 C CA . ASP A 1 189 ? 19.249 -16.679 -33.781 1.00 41.12 189 ASP A CA 1
ATOM 1527 C C . ASP A 1 189 ? 18.757 -16.296 -35.187 1.00 41.12 189 ASP A C 1
ATOM 1529 O O . ASP A 1 189 ? 17.552 -16.287 -35.460 1.00 41.12 189 ASP A O 1
ATOM 1533 N N . LYS A 1 190 ? 19.704 -15.879 -36.032 1.00 39.47 190 LYS A N 1
ATOM 1534 C CA . LYS A 1 190 ? 19.526 -15.694 -37.475 1.00 39.47 190 LYS A CA 1
ATOM 1535 C C . LYS A 1 190 ? 19.620 -17.031 -38.191 1.00 39.47 190 LYS A C 1
ATOM 1537 O O . LYS A 1 190 ? 20.478 -17.845 -37.785 1.00 39.47 190 LYS A O 1
#

Solvent-accessible surface area (backbone atoms only — not comparable to full-atom values): 11220 Å² total; per-residue (Å²): 133,86,86,82,88,52,74,66,85,41,59,55,74,76,88,56,67,77,71,41,82,79,70,78,64,46,70,34,72,50,17,59,69,56,44,66,69,58,48,30,70,72,52,33,64,74,51,46,51,60,67,73,48,92,63,97,74,86,88,88,86,79,69,89,89,70,54,62,68,51,43,55,49,53,49,51,52,41,38,40,28,41,20,38,20,35,10,30,39,41,35,25,67,58,66,40,82,56,76,62,54,71,56,40,42,47,47,50,50,25,49,49,38,28,76,75,70,68,24,64,70,38,80,86,35,79,42,63,43,43,59,54,94,54,55,64,86,29,39,42,37,36,37,76,63,69,18,30,45,32,36,26,19,55,94,43,38,75,74,47,58,70,60,47,53,68,80,33,82,40,75,50,77,44,67,48,74,76,70,85,71,77,82,68,75,76,82,71,85,126

pLDDT: mean 74.73, std 14.93, range [36.94, 94.56]

Mean predicted aligned error: 9.6 Å

Secondary structure (DSSP, 8-state):
-PPP----S-B---TTGGGGGGT-PPBPSB-TT--HHHHHHHH-HHHHHHHHS--S-------TTSSHHHHHHHHHHHHHHHBSSEEEEEEESS-S--STTHHHHHHHHHHHHHHHH----STT-SS-PBPPS--TT-EEEE-TT--EEEEEEGGGHHHHHHHHTTT-SEEEEEEET-S-----------

Nearest PDB structures (foldseek):
  2muy-assembly1_A  TM=4.116E-01  e=1.397E+00  Escherichia coli
  7jps-assembly1_D  TM=4.585E-01  e=3.041E+00  Homo sapiens
  5vb0-assembly6_H  TM=3.971E-01  e=4.787E+00  Escherichia coli